Protein 8UPC (pdb70)

Sequence (331 aa):
SMMAVSPSPLRIFTAGGTIDKDYRLEENGLVVGDPFVAEEVLKTARLAGAVSSIVALSRKFTEADREAIGRAVGQQAVEDHILLTHGTDTMVETARYLGGLPELAGKTVVLSGAMVPGRVGGSDAAFNIGFACAAALMLAPGVYIAMHGKVFDPAKTRMNRGLGRFEPIDDQSPLRRIFTAGGTIDKDYRLEENGLVVGDPFVAEVLKTARLAGAVSIVALSRKDSLDFTEADREAIGRAVGQAVEDHILLTHGTDTMVETARYLGGLPELAGKTVVLSGAMVPGRVGGSDAAFNIGFACAAALMLAPGVYIAMHGKVFDPAKTRRMNRGLGRFEPI

Secondary structure (P-SEA, 3-state):
ccbbbbccbbbbbccccccbbbbcccccccccccaaaaaaaaccccbbbbbbbccccccaaaaaaaaaaaaaccccbbbbbbbccaaaaaaaaaaacccccccbbbbbbccccccccccaaaaaaaaaaaaaacccbbbbbbccccccccccccccccccbbbbbbcc/cbbbbbbccccccbbbbcccccccccccaaaaaaaaccccbbbbbbbccccccccccaaaaaaaaaaaaaccccbbbbbbbccaaaaaaaaaaacccccccbbbbbbccccccccccaaaaaaaaaaaaaacccbbbbbbccccccccccccccccccccccc

Solvent-accessible surface area: 15013 Å² total

Radius of gyration: 19.86 Å; Cα contacts (8 Å, |Δi|>4): 782; chains: 2; bounding box: 44×46×57 Å

InterPro domains:
  IPR006034 Asparaginase/glutaminase-like [PIRSF001220] (8-160)
  IPR006034 Asparaginase/glutaminase-like [PR00139] (8-19)
  IPR006034 Asparaginase/glutaminase-like [PR00139] (79-97)
  IPR006034 Asparaginase/glutaminase-like [PS51732] (5-172)
  IPR006034 Asparaginase/glutaminase-like [PTHR11707] (56-158)
  IPR027474 L-asparaginase, N-terminal [PF00710] (10-160)
  IPR036152 Asparaginase/glutaminase-like superfamily [SSF53774] (6-162)
  IPR037152 L-asparaginase, N-terminal domain superfamily [G3DSA:3.40.50.1170] (4-171)

B-factor: mean 20.84, std 11.57, range [8.04, 115.9]

Structure (mmCIF, N/CA/C/O backbone):
data_8UPC
#
_entry.id   8UPC
#
_cell.length_a   72.151
_cell.length_b   77.505
_cell.length_c   58.054
_cell.angle_alpha   90.00
_cell.angle_beta   90.00
_cell.angle_gamma   90.00
#
_symmetry.space_group_name_H-M   'P 21 21 2'
#
loop_
_entity.id
_entity.type
_entity.pdbx_description
1 polymer Asparaginase
2 non-polymer 'CHLORIDE ION'
3 non-polymer GLYCEROL
4 water water
#
loop_
_atom_site.group_PDB
_atom_site.id
_atom_site.type_symbol
_atom_site.label_atom_id
_atom_site.label_alt_id
_atom_site.label_comp_id
_atom_site.label_asym_id
_atom_site.label_entity_id
_atom_site.label_seq_id
_atom_site.pdbx_PDB_ins_code
_atom_site.Cartn_x
_atom_site.Cartn_y
_atom_site.Cartn_z
_atom_site.occupancy
_atom_site.B_iso_or_equiv
_atom_site.auth_seq_id
_atom_site.auth_comp_id
_atom_site.auth_asym_id
_atom_site.auth_atom_id
_atom_site.pdbx_PDB_model_num
ATOM 1 N N . SER A 1 13 ? -22.775 32.918 35.312 1.00 59.32 0 SER A N 1
ATOM 2 C CA . SER A 1 13 ? -21.325 33.254 35.102 1.00 43.39 0 SER A CA 1
ATOM 3 C C . SER A 1 13 ? -20.368 32.205 35.701 1.00 32.45 0 SER A C 1
ATOM 4 O O . SER A 1 13 ? -19.221 32.582 36.028 1.00 38.11 0 SER A O 1
ATOM 7 N N . MET A 1 14 ? -20.754 30.924 35.792 1.00 26.80 1 MET A N 1
ATOM 8 C CA A MET A 1 14 ? -19.809 29.788 36.024 0.50 24.20 1 MET A CA 1
ATOM 9 C CA B MET A 1 14 ? -19.766 29.841 36.056 0.50 28.37 1 MET A CA 1
ATOM 10 C C . MET A 1 14 ? -18.825 29.707 34.846 1.00 22.45 1 MET A C 1
ATOM 11 O O . MET A 1 14 ? -19.238 30.014 33.757 1.00 26.16 1 MET A O 1
ATOM 20 N N . ALA A 1 15 ? -17.564 29.277 35.039 1.00 24.77 2 ALA A N 1
ATOM 21 C CA . ALA A 1 15 ? -16.570 29.253 33.936 1.00 23.06 2 ALA A CA 1
ATOM 22 C C . ALA A 1 15 ? -17.052 28.386 32.766 1.00 19.18 2 ALA A C 1
ATOM 23 O O . ALA A 1 15 ? -17.623 27.278 32.990 1.00 21.06 2 ALA A O 1
ATOM 25 N N . VAL A 1 16 ? -16.926 28.918 31.559 1.00 18.20 3 VAL A N 1
ATOM 26 C CA . VAL A 1 16 ? -17.173 28.155 30.309 1.00 16.05 3 VAL A CA 1
ATOM 27 C C . VAL A 1 16 ? -15.848 28.024 29.557 1.00 16.18 3 VAL A C 1
ATOM 28 O O . VAL A 1 16 ? -15.238 29.069 29.202 1.00 19.21 3 VAL A O 1
ATOM 32 N N . SER A 1 17 ? -15.402 26.803 29.321 1.00 15.11 4 SER A N 1
ATOM 33 C CA . SER A 1 17 ? -14.173 26.535 28.527 1.00 16.15 4 SER A CA 1
ATOM 34 C C . SER A 1 17 ? -14.479 26.851 27.074 1.00 16.46 4 SER A C 1
ATOM 35 O O . SER A 1 17 ? -15.436 26.328 26.488 1.00 17.95 4 SER A O 1
ATOM 38 N N . PRO A 1 18 ? -13.696 27.753 26.453 1.00 18.67 5 PRO A N 1
ATOM 39 C CA . PRO A 1 18 ? -13.872 28.024 25.035 1.00 20.22 5 PRO A CA 1
ATOM 40 C C . PRO A 1 18 ? -13.299 26.866 24.210 1.00 18.68 5 PRO A C 1
ATOM 41 O O . PRO A 1 18 ? -12.557 26.015 24.724 1.00 20.57 5 PRO A O 1
ATOM 45 N N . SER A 1 19 ? -13.683 26.865 22.951 1.00 19.65 6 SER A N 1
ATOM 46 C CA . SER A 1 19 ? -13.185 25.905 21.942 1.00 19.37 6 SER A CA 1
ATOM 47 C C . SER A 1 19 ? -12.606 26.709 20.784 1.00 17.72 6 SER A C 1
ATOM 48 O O . SER A 1 19 ? -13.159 26.746 19.695 1.00 19.07 6 SER A O 1
ATOM 53 N N . PRO A 1 20 ? -11.457 27.408 20.979 1.00 18.82 7 PRO A N 1
ATOM 54 C CA . PRO A 1 20 ? -10.933 28.355 19.994 1.00 18.57 7 PRO A CA 1
ATOM 55 C C . PRO A 1 20 ? -10.318 27.697 18.752 1.00 17.19 7 PRO A C 1
ATOM 56 O O . PRO A 1 20 ? -10.061 28.436 17.810 1.00 18.44 7 PRO A O 1
ATOM 60 N N . LEU A 1 21 ? -10.056 26.401 18.795 1.00 16.60 8 LEU A N 1
ATOM 61 C CA . LEU A 1 21 ? -9.405 25.717 17.668 1.00 15.08 8 LEU A CA 1
ATOM 62 C C . LEU A 1 21 ? -10.424 24.897 16.903 1.00 14.51 8 LEU A C 1
ATOM 63 O O . LEU A 1 21 ? -11.141 24.060 17.528 1.00 16.12 8 LEU A O 1
ATOM 68 N N . ARG A 1 22 ? -10.474 25.020 15.577 1.00 12.93 9 ARG A N 1
ATOM 69 C CA . ARG A 1 22 ? -11.194 24.099 14.688 1.00 12.05 9 ARG A CA 1
ATOM 70 C C . ARG A 1 22 ? -10.170 23.362 13.825 1.00 11.72 9 ARG A C 1
ATOM 71 O O . ARG A 1 22 ? -9.192 23.957 13.363 1.00 12.86 9 ARG A O 1
ATOM 79 N N . ILE A 1 23 ? -10.447 22.074 13.644 1.00 11.52 10 ILE A N 1
ATOM 80 C CA . ILE A 1 23 ? -9.603 21.198 12.825 1.00 11.71 10 ILE A CA 1
ATOM 81 C C . ILE A 1 23 ? -10.392 20.766 11.613 1.00 12.00 10 ILE A C 1
ATOM 82 O O . ILE A 1 23 ? -11.554 20.359 11.745 1.00 14.48 10 ILE A O 1
ATOM 87 N N . PHE A 1 24 ? -9.752 20.847 10.468 1.00 11.34 11 PHE A N 1
ATOM 88 C CA . PHE A 1 24 ? -10.271 20.296 9.216 1.00 11.72 11 PHE A CA 1
ATOM 89 C C . PHE A 1 24 ? -9.366 19.153 8.793 1.00 11.35 11 PHE A C 1
ATOM 90 O O . PHE A 1 24 ? -8.132 19.257 8.965 1.00 12.87 11 PHE A O 1
ATOM 98 N N . THR A 1 25 ? -9.929 18.126 8.193 1.00 11.10 12 THR A N 1
ATOM 99 C CA . THR A 1 25 ? -9.136 16.953 7.771 1.00 11.40 12 THR A CA 1
ATOM 100 C C . THR A 1 25 ? -9.254 16.798 6.267 1.00 11.88 12 THR A C 1
ATOM 101 O O . THR A 1 25 ? -10.361 16.788 5.699 1.00 13.56 12 THR A O 1
ATOM 105 N N . ALA A 1 26 ? -8.119 16.643 5.619 1.00 12.29 13 ALA A N 1
ATOM 106 C CA . ALA A 1 26 ? -8.035 16.501 4.167 1.00 13.17 13 ALA A CA 1
ATOM 107 C C . ALA A 1 26 ? -7.353 15.187 3.781 1.00 15.05 13 ALA A C 1
ATOM 108 O O . ALA A 1 26 ? -6.979 15.038 2.600 1.00 18.59 13 ALA A O 1
ATOM 110 N N . GLY A 1 27 ? -7.206 14.245 4.691 1.00 13.04 14 GLY A N 1
ATOM 111 C CA . GLY A 1 27 ? -6.633 12.939 4.388 1.00 13.13 14 GLY A CA 1
ATOM 112 C C . GLY A 1 27 ? -5.134 12.918 4.548 1.00 13.23 14 GLY A C 1
ATOM 113 O O . GLY A 1 27 ? -4.546 13.567 5.432 1.00 14.18 14 GLY A O 1
ATOM 114 N N . GLY A 1 28 ? -4.466 12.152 3.699 1.00 13.20 15 GLY A N 1
ATOM 115 C CA . GLY A 1 28 ? -3.016 12.015 3.730 1.00 13.33 15 GLY A CA 1
ATOM 116 C C . GLY A 1 28 ? -2.573 10.773 4.468 1.00 11.22 15 GLY A C 1
ATOM 117 O O . GLY A 1 28 ? -3.360 10.043 5.113 1.00 11.39 15 GLY A O 1
ATOM 118 N N . THR A 1 29 ? -1.271 10.596 4.466 1.00 11.17 16 THR A N 1
ATOM 119 C CA . THR A 1 29 ? -0.610 9.438 5.116 1.00 11.10 16 THR A CA 1
ATOM 120 C C . THR A 1 29 ? -1.058 9.292 6.578 1.00 10.72 16 THR A C 1
ATOM 121 O O . THR A 1 29 ? -1.287 8.163 7.025 1.00 10.61 16 THR A O 1
ATOM 125 N N . ILE A 1 30 ? -1.204 10.408 7.280 1.00 10.04 17 ILE A N 1
ATOM 126 C CA . ILE A 1 30 ? -1.592 10.353 8.703 1.00 9.65 17 ILE A CA 1
ATOM 127 C C . ILE A 1 30 ? -2.795 9.455 8.897 1.00 9.59 17 ILE A C 1
ATOM 128 O O . ILE A 1 30 ? -2.869 8.768 9.942 1.00 10.17 17 ILE A O 1
ATOM 133 N N . ASP A 1 31 ? -3.766 9.505 7.993 1.00 10.12 18 ASP A N 1
ATOM 134 C CA . ASP A 1 31 ? -5.059 8.823 8.135 1.00 10.93 18 ASP A CA 1
ATOM 135 C C . ASP A 1 31 ? -5.096 7.447 7.478 1.00 11.24 18 ASP A C 1
ATOM 136 O O . ASP A 1 31 ? -6.161 6.814 7.478 1.00 11.78 18 ASP A O 1
ATOM 141 N N . LYS A 1 32 ? -3.999 6.963 6.936 1.00 10.55 19 LYS A N 1
ATOM 142 C CA . LYS A 1 32 ? -4.071 5.683 6.190 1.00 11.36 19 LYS A CA 1
ATOM 143 C C . LYS A 1 32 ? -4.316 4.503 7.118 1.00 11.25 19 LYS A C 1
ATOM 144 O O . LYS A 1 32 ? -3.825 4.466 8.274 1.00 12.24 19 LYS A O 1
ATOM 150 N N . ASP A 1 33 ? -5.017 3.516 6.606 1.00 11.45 20 ASP A N 1
ATOM 151 C CA . ASP A 1 33 ? -5.391 2.332 7.378 1.00 12.30 20 ASP A CA 1
ATOM 152 C C . ASP A 1 33 ? -5.496 1.156 6.439 1.00 12.04 20 ASP A C 1
ATOM 153 O O . ASP A 1 33 ? -5.698 1.327 5.232 1.00 12.18 20 ASP A O 1
ATOM 158 N N . TYR A 1 34 ? -5.317 -0.046 6.964 1.00 11.63 21 TYR A N 1
ATOM 159 C CA . TYR A 1 34 ? -5.308 -1.252 6.127 1.00 11.34 21 TYR A CA 1
ATOM 160 C C . TYR A 1 34 ? -6.738 -1.681 5.832 1.00 12.69 21 TYR A C 1
ATOM 161 O O . TYR A 1 34 ? -7.605 -1.629 6.673 1.00 14.34 21 TYR A O 1
ATOM 170 N N . ARG A 1 35 ? -6.941 -2.137 4.603 1.00 13.55 22 ARG A N 1
ATOM 171 C CA . ARG A 1 35 ? -8.215 -2.766 4.209 1.00 15.24 22 ARG A CA 1
ATOM 172 C C . ARG A 1 35 ? -7.934 -4.112 3.529 1.00 14.54 22 ARG A C 1
ATOM 173 O O . ARG A 1 35 ? -7.133 -4.172 2.591 1.00 16.28 22 ARG A O 1
ATOM 181 N N . LEU A 1 36 ? -8.626 -5.154 3.958 1.00 16.40 23 LEU A N 1
ATOM 182 C CA . LEU A 1 36 ? -8.507 -6.516 3.348 1.00 18.40 23 LEU A CA 1
ATOM 183 C C . LEU A 1 36 ? -8.790 -6.448 1.836 1.00 19.88 23 LEU A C 1
ATOM 184 O O . LEU A 1 36 ? -8.002 -7.016 1.022 1.00 22.26 23 LEU A O 1
ATOM 189 N N . GLU A 1 37 ? -9.822 -5.694 1.450 1.00 20.50 24 GLU A N 1
ATOM 190 C CA . GLU A 1 37 ? -10.305 -5.660 0.048 1.00 22.97 24 GLU A CA 1
ATOM 191 C C . GLU A 1 37 ? -9.194 -5.114 -0.866 1.00 22.92 24 GLU A C 1
ATOM 192 O O . GLU A 1 37 ? -9.061 -5.546 -2.003 1.00 27.84 24 GLU A O 1
ATOM 198 N N . GLU A 1 38 ? -8.457 -4.126 -0.371 1.00 22.56 25 GLU A N 1
ATOM 199 C CA . GLU A 1 38 ? -7.372 -3.474 -1.134 1.00 25.14 25 GLU A CA 1
ATOM 200 C C . GLU A 1 38 ? -6.053 -4.221 -1.013 1.00 22.21 25 GLU A C 1
ATOM 201 O O . GLU A 1 38 ? -5.137 -3.876 -1.757 1.00 22.74 25 GLU A O 1
ATOM 207 N N . ASN A 1 39 ? -5.909 -5.124 -0.037 1.00 21.52 26 ASN A N 1
ATOM 208 C CA . ASN A 1 39 ? -4.593 -5.739 0.254 1.00 21.38 26 ASN A CA 1
ATOM 209 C C . ASN A 1 39 ? -3.568 -4.630 0.468 1.00 18.85 26 ASN A C 1
ATOM 210 O O . ASN A 1 39 ? -2.417 -4.765 0.091 1.00 21.17 26 ASN A O 1
ATOM 215 N N . GLY A 1 40 ? -3.967 -3.562 1.168 1.00 16.58 27 GLY A N 1
ATOM 216 C CA . GLY A 1 40 ? -3.041 -2.467 1.420 1.00 16.43 27 GLY A CA 1
ATOM 217 C C . GLY A 1 40 ? -3.759 -1.316 2.073 1.00 13.75 27 GLY A C 1
ATOM 218 O O . GLY A 1 40 ? -4.892 -1.454 2.539 1.00 14.04 27 GLY A O 1
ATOM 219 N N . LEU A 1 41 ? -3.064 -0.194 2.108 1.00 14.18 28 LEU A N 1
ATOM 220 C CA . LEU A 1 41 ? -3.593 0.999 2.801 1.00 13.31 28 LEU A CA 1
ATOM 221 C C . LEU A 1 41 ? -4.543 1.788 1.909 1.00 14.93 28 LEU A C 1
ATOM 222 O O . LEU A 1 41 ? -4.333 1.907 0.694 1.00 17.22 28 LEU A O 1
ATOM 227 N N . VAL A 1 42 ? -5.527 2.382 2.557 1.00 13.63 29 VAL A N 1
ATOM 228 C CA . VAL A 1 42 ? -6.415 3.416 1.993 1.00 14.41 29 VAL A CA 1
ATOM 229 C C . VAL A 1 42 ? -6.370 4.597 2.937 1.00 13.12 29 VAL A C 1
ATOM 230 O O . VAL A 1 42 ? -6.003 4.452 4.096 1.00 13.76 29 VAL A O 1
ATOM 234 N N . VAL A 1 43 ? -6.845 5.747 2.511 1.00 14.34 30 VAL A N 1
ATOM 235 C CA . VAL A 1 43 ? -7.098 6.873 3.424 1.00 14.38 30 VAL A CA 1
ATOM 236 C C . VAL A 1 43 ? -8.338 6.563 4.215 1.00 14.76 30 VAL A C 1
ATOM 237 O O . VAL A 1 43 ? -9.399 6.440 3.623 1.00 17.29 30 VAL A O 1
ATOM 241 N N . GLY A 1 44 ? -8.191 6.391 5.521 1.00 14.49 31 GLY A N 1
ATOM 242 C CA . GLY A 1 44 ? -9.269 6.014 6.426 1.00 14.96 31 GLY A CA 1
ATOM 243 C C . GLY A 1 44 ? -9.851 7.177 7.182 1.00 13.23 31 GLY A C 1
ATOM 244 O O . GLY A 1 44 ? -9.778 8.340 6.736 1.00 14.14 31 GLY A O 1
ATOM 245 N N . ASP A 1 45 ? -10.415 6.868 8.323 1.00 13.96 32 ASP A N 1
ATOM 246 C CA . ASP A 1 45 ? -11.012 7.884 9.196 1.00 14.72 32 ASP A CA 1
ATOM 247 C C . ASP A 1 45 ? -9.913 8.797 9.741 1.00 13.60 32 ASP A C 1
ATOM 248 O O . ASP A 1 45 ? -8.741 8.410 9.858 1.00 13.85 32 ASP A O 1
ATOM 253 N N . PRO A 1 46 ? -10.271 10.034 10.137 1.00 13.80 33 PRO A N 1
ATOM 254 C CA . PRO A 1 46 ? -9.263 11.003 10.583 1.00 13.88 33 PRO A CA 1
ATOM 255 C C . PRO A 1 46 ? -8.556 10.615 11.885 1.00 12.55 33 PRO A C 1
ATOM 256 O O . PRO A 1 46 ? -9.183 10.502 12.955 1.00 14.59 33 PRO A O 1
ATOM 260 N N . PHE A 1 47 ? -7.256 10.431 11.827 1.00 11.62 34 PHE A N 1
ATOM 261 C CA . PHE A 1 47 ? -6.501 9.968 12.997 1.00 11.08 34 PHE A CA 1
ATOM 262 C C . PHE A 1 47 ? -6.451 11.053 14.061 1.00 10.17 34 PHE A C 1
ATOM 263 O O . PHE A 1 47 ? -6.415 10.724 15.266 1.00 10.81 34 PHE A O 1
ATOM 271 N N . VAL A 1 48 ? -6.523 12.316 13.667 1.00 10.65 35 VAL A N 1
ATOM 272 C CA . VAL A 1 48 ? -6.521 13.399 14.681 1.00 10.58 35 VAL A CA 1
ATOM 273 C C . VAL A 1 48 ? -7.673 13.223 15.666 1.00 9.68 35 VAL A C 1
ATOM 274 O O . VAL A 1 48 ? -7.515 13.556 16.846 1.00 10.84 35 VAL A O 1
ATOM 278 N N . ALA A 1 49 ? -8.824 12.697 15.228 1.00 10.34 36 ALA A N 1
ATOM 279 C CA . ALA A 1 49 ? -9.919 12.480 16.180 1.00 11.18 36 ALA A CA 1
ATOM 280 C C . ALA A 1 49 ? -9.539 11.461 17.248 1.00 10.60 36 ALA A C 1
ATOM 281 O O . ALA A 1 49 ? -9.910 11.605 18.425 1.00 11.43 36 ALA A O 1
ATOM 283 N N . GLU A 1 50 ? -8.795 10.416 16.871 1.00 11.19 37 GLU A N 1
ATOM 284 C CA A GLU A 1 50 ? -8.343 9.376 17.814 0.50 11.21 37 GLU A CA 1
ATOM 285 C CA B GLU A 1 50 ? -8.378 9.388 17.839 0.50 11.56 37 GLU A CA 1
ATOM 286 C C . GLU A 1 50 ? -7.397 9.980 18.851 1.00 10.93 37 GLU A C 1
ATOM 287 O O . GLU A 1 50 ? -7.488 9.665 20.034 1.00 13.14 37 GLU A O 1
ATOM 298 N N . VAL A 1 51 ? -6.498 10.843 18.426 1.00 10.14 38 VAL A N 1
ATOM 299 C CA . VAL A 1 51 ? -5.538 11.470 19.351 1.00 10.19 38 VAL A CA 1
ATOM 300 C C . VAL A 1 51 ? -6.271 12.389 20.304 1.00 9.53 38 VAL A C 1
ATOM 301 O O . VAL A 1 51 ? -5.992 12.400 21.500 1.00 11.24 38 VAL A O 1
ATOM 305 N N . LEU A 1 52 ? -7.200 13.189 19.816 1.00 10.15 39 LEU A N 1
ATOM 306 C CA . LEU A 1 52 ? -7.871 14.162 20.696 1.00 10.53 39 LEU A CA 1
ATOM 307 C C . LEU A 1 52 ? -8.815 13.458 21.661 1.00 10.87 39 LEU A C 1
ATOM 308 O O . LEU A 1 52 ? -9.062 13.988 22.755 1.00 12.19 39 LEU A O 1
ATOM 313 N N . LYS A 1 53 ? -9.351 12.312 21.313 1.00 10.70 40 LYS A N 1
ATOM 314 C CA . LYS A 1 53 ? -10.253 11.552 22.177 1.00 12.28 40 LYS A CA 1
ATOM 315 C C . LYS A 1 53 ? -9.625 11.263 23.518 1.00 12.48 40 LYS A C 1
ATOM 316 O O . LYS A 1 53 ? -10.360 11.304 24.507 1.00 14.33 40 LYS A O 1
ATOM 322 N N . THR A 1 54 ? -8.326 10.945 23.537 1.00 10.57 41 THR A N 1
ATOM 323 C CA . THR A 1 54 ? -7.636 10.546 24.784 1.00 11.17 41 THR A CA 1
ATOM 324 C C . THR A 1 54 ? -6.775 11.691 25.326 1.00 10.51 41 THR A C 1
ATOM 325 O O . THR A 1 54 ? -6.038 11.474 26.308 1.00 11.65 41 THR A O 1
ATOM 329 N N . ALA A 1 55 ? -6.898 12.894 24.794 1.00 10.52 42 ALA A N 1
ATOM 330 C CA . ALA A 1 55 ? -6.046 14.016 25.194 1.00 10.48 42 ALA A CA 1
ATOM 331 C C . ALA A 1 55 ? -6.533 14.662 26.493 1.00 11.03 42 ALA A C 1
ATOM 332 O O . ALA A 1 55 ? -5.837 15.565 26.986 1.00 12.89 42 ALA A O 1
ATOM 334 N N . ARG A 1 56 ? -7.682 14.277 27.017 1.00 10.96 43 ARG A N 1
ATOM 335 C CA . ARG A 1 56 ? -8.202 14.870 28.291 1.00 12.51 43 ARG A CA 1
ATOM 336 C C . ARG A 1 56 ? -8.266 16.388 28.201 1.00 11.59 43 ARG A C 1
ATOM 337 O O . ARG A 1 56 ? -7.781 17.138 29.072 1.00 13.22 43 ARG A O 1
ATOM 345 N N . LEU A 1 57 ? -8.884 16.828 27.116 1.00 10.77 44 LEU A N 1
ATOM 346 C CA . LEU A 1 57 ? -8.908 18.262 26.841 1.00 10.81 44 LEU A CA 1
ATOM 347 C C . LEU A 1 57 ? -9.730 19.010 27.886 1.00 11.43 44 LEU A C 1
ATOM 348 O O . LEU A 1 57 ? -10.800 18.546 28.327 1.00 11.80 44 LEU A O 1
ATOM 353 N N . ALA A 1 58 ? -9.301 20.218 28.196 1.00 12.58 45 ALA A N 1
ATOM 354 C CA . ALA A 1 58 ? -10.054 21.116 29.097 1.00 13.78 45 ALA A CA 1
ATOM 355 C C . ALA A 1 58 ? -11.302 21.619 28.398 1.00 13.85 45 ALA A C 1
ATOM 356 O O . ALA A 1 58 ? -12.340 21.778 29.064 1.00 15.77 45 ALA A O 1
ATOM 358 N N . GLY A 1 59 ? -11.196 21.940 27.117 1.00 14.23 46 GLY A N 1
ATOM 359 C CA . GLY A 1 59 ? -12.332 22.338 26.307 1.00 14.79 46 GLY A CA 1
ATOM 360 C C . GLY A 1 59 ? -12.630 21.245 25.352 1.00 14.24 46 GLY A C 1
ATOM 361 O O . GLY A 1 59 ? -12.707 20.061 25.745 1.00 16.34 46 GLY A O 1
ATOM 362 N N . ALA A 1 60 ? -12.888 21.588 24.128 1.00 14.76 47 ALA A N 1
ATOM 363 C CA . ALA A 1 60 ? -13.121 20.609 23.056 1.00 14.14 47 ALA A CA 1
ATOM 364 C C . ALA A 1 60 ? -12.546 21.175 21.779 1.00 14.75 47 ALA A C 1
ATOM 365 O O . ALA A 1 60 ? -12.205 22.373 21.723 1.00 16.85 47 ALA A O 1
ATOM 367 N N . VAL A 1 61 ? -12.469 20.350 20.771 1.00 14.25 48 VAL A N 1
ATOM 368 C CA . VAL A 1 61 ? -12.040 20.773 19.434 1.00 14.50 48 VAL A CA 1
ATOM 369 C C . VAL A 1 61 ? -13.070 20.256 18.460 1.00 14.12 48 VAL A C 1
ATOM 370 O O . VAL A 1 61 ? -13.353 19.058 18.423 1.00 13.75 48 VAL A O 1
ATOM 374 N N A SER A 1 62 ? -13.474 21.163 17.591 0.50 15.06 49 SER A N 1
ATOM 375 N N B SER A 1 62 ? -13.748 21.129 17.693 0.50 14.54 49 SER A N 1
ATOM 376 C CA A SER A 1 62 ? -14.397 20.889 16.482 0.50 13.66 49 SER A CA 1
ATOM 377 C CA B SER A 1 62 ? -14.570 20.658 16.550 0.50 13.32 49 SER A CA 1
ATOM 378 C C A SER A 1 62 ? -13.633 20.292 15.306 0.50 11.98 49 SER A C 1
ATOM 379 C C B SER A 1 62 ? -13.609 20.212 15.450 0.50 11.77 49 SER A C 1
ATOM 380 O O A SER A 1 62 ? -12.853 21.045 14.739 0.50 12.14 49 SER A O 1
ATOM 381 O 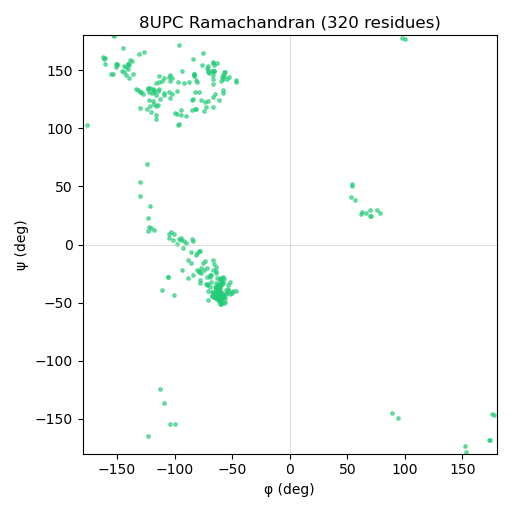O B SER A 1 62 ? -12.617 20.920 15.152 0.50 12.69 49 SER A O 1
ATOM 386 N N . ILE A 1 63 ? -13.932 19.056 14.908 1.00 12.52 50 ILE A N 1
ATOM 387 C CA . ILE A 1 63 ? -13.174 18.369 13.849 1.00 12.00 50 ILE A CA 1
ATOM 388 C C . ILE A 1 63 ? -14.145 18.126 12.717 1.00 12.81 50 ILE A C 1
ATOM 389 O O . ILE A 1 63 ? -15.140 17.388 12.930 1.00 15.24 50 ILE A O 1
ATOM 394 N N . VAL A 1 64 ? -13.846 18.661 11.546 1.00 13.03 51 VAL A N 1
ATOM 395 C CA . VAL A 1 64 ? -14.689 18.585 10.340 1.00 14.65 51 VAL A CA 1
ATOM 396 C C . VAL A 1 64 ? -13.899 17.940 9.218 1.00 14.63 51 VAL A C 1
ATOM 397 O O . VAL A 1 64 ? -12.819 18.430 8.865 1.00 14.39 51 VAL A O 1
ATOM 401 N N . ALA A 1 65 ? -14.446 16.881 8.662 1.00 18.06 52 ALA A N 1
ATOM 402 C CA . ALA A 1 65 ? -13.793 16.156 7.573 1.00 20.11 52 ALA A CA 1
ATOM 403 C C . ALA A 1 65 ? -14.139 16.875 6.280 1.00 19.56 52 ALA A C 1
ATOM 404 O O . ALA A 1 65 ? -15.345 17.026 5.991 1.00 27.22 52 ALA A O 1
ATOM 406 N N . LEU A 1 66 ? -13.132 17.261 5.508 1.00 18.50 53 LEU A N 1
ATOM 407 C CA . LEU A 1 66 ? -13.305 17.908 4.205 1.00 20.41 53 LEU A CA 1
ATOM 408 C C . LEU A 1 66 ? -13.115 16.932 3.049 1.00 21.44 53 LEU A C 1
ATOM 409 O O . LEU A 1 66 ? -13.871 17.052 2.088 1.00 27.86 53 LEU A O 1
ATOM 414 N N . SER A 1 67 ? -12.105 16.061 3.086 1.00 18.41 54 SER A N 1
ATOM 415 C CA . SER A 1 67 ? -11.783 15.148 1.969 1.00 20.02 54 SER A CA 1
ATOM 416 C C . SER A 1 67 ? -10.897 14.004 2.439 1.00 17.89 54 SER A C 1
ATOM 417 O O . SER A 1 67 ? -10.228 14.105 3.476 1.00 18.62 54 SER A O 1
ATOM 422 N N . ARG A 1 68 ? -10.872 12.945 1.627 1.00 18.77 55 ARG A N 1
ATOM 423 C CA . ARG A 1 68 ? -10.029 11.748 1.873 1.00 22.02 55 ARG A CA 1
ATOM 424 C C . ARG A 1 68 ? -9.201 11.332 0.673 1.00 27.30 55 ARG A C 1
ATOM 425 O O . ARG A 1 68 ? -9.157 10.148 0.424 1.00 29.05 55 ARG A O 1
ATOM 433 N N . LYS A 1 69 ? -8.406 12.212 0.093 1.00 40.68 56 LYS A N 1
ATOM 434 C CA . LYS A 1 69 ? -7.378 11.810 -0.904 1.00 43.90 56 LYS A CA 1
ATOM 435 C C . LYS A 1 69 ? -5.968 12.046 -0.325 1.00 45.16 56 LYS A C 1
ATOM 436 O O . LYS A 1 69 ? -5.802 12.076 0.976 1.00 31.09 56 LYS A O 1
ATOM 442 N N . PHE A 1 74 ? -5.328 15.964 -6.370 1.00 52.65 61 PHE A N 1
ATOM 443 C CA . PHE A 1 74 ? -5.758 17.201 -5.667 1.00 53.35 61 PHE A CA 1
ATOM 444 C C . PHE A 1 74 ? -5.866 18.346 -6.677 1.00 61.37 61 PHE A C 1
ATOM 445 O O . PHE A 1 74 ? -4.829 18.921 -7.094 1.00 48.06 61 PHE A O 1
ATOM 453 N N . THR A 1 75 ? -7.105 18.665 -7.051 1.00 64.63 62 THR A N 1
ATOM 454 C CA . THR A 1 75 ? -7.446 19.704 -8.053 1.00 65.03 62 THR A CA 1
ATOM 455 C C . THR A 1 75 ? -7.463 21.061 -7.351 1.00 63.39 62 THR A C 1
ATOM 456 O O . THR A 1 75 ? -7.598 21.088 -6.095 1.00 64.71 62 THR A O 1
ATOM 460 N N . GLU A 1 76 ? -7.333 22.142 -8.128 1.00 80.47 63 GLU A N 1
ATOM 461 C CA . GLU A 1 76 ? -7.529 23.523 -7.620 1.00 81.48 63 GLU A CA 1
ATOM 462 C C . GLU A 1 76 ? -8.888 23.606 -6.944 1.00 79.03 63 GLU A C 1
ATOM 463 O O . GLU A 1 76 ? -9.000 24.432 -6.073 1.00 72.34 63 GLU A O 1
ATOM 469 N N . ALA A 1 77 ? -9.896 22.873 -7.454 1.00 115.90 64 ALA A N 1
ATOM 470 C CA . ALA A 1 77 ? -11.252 22.761 -6.856 1.00 62.97 64 ALA A CA 1
ATOM 471 C C . ALA A 1 77 ? -11.145 22.294 -5.399 1.00 46.92 64 ALA A C 1
ATOM 472 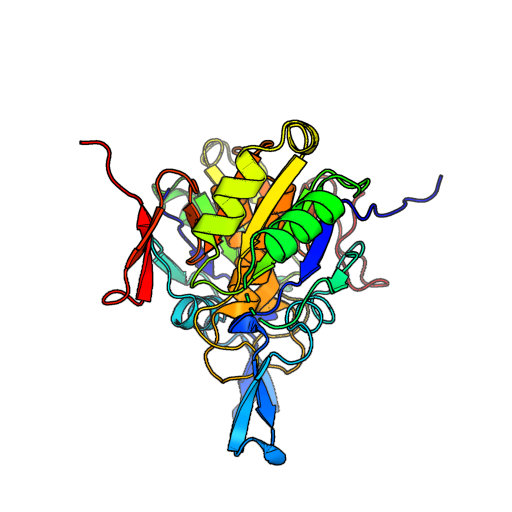O O . ALA A 1 77 ? -11.893 22.820 -4.566 1.00 38.06 64 ALA A O 1
ATOM 474 N N . ASP A 1 78 ? -10.270 21.329 -5.114 1.00 41.84 65 ASP A N 1
ATOM 475 C CA . ASP A 1 78 ? -10.111 20.722 -3.764 1.00 39.86 65 ASP A CA 1
ATOM 476 C C . ASP A 1 78 ? -9.460 21.749 -2.833 1.00 36.90 65 ASP A C 1
ATOM 477 O O . ASP A 1 78 ? -10.001 21.977 -1.730 1.00 32.82 65 ASP A O 1
ATOM 482 N N . ARG A 1 79 ? -8.385 22.398 -3.280 1.00 33.37 66 ARG A N 1
ATOM 483 C CA . ARG A 1 79 ? -7.765 23.525 -2.531 1.00 31.90 66 ARG A CA 1
ATOM 484 C C . ARG A 1 79 ? -8.790 24.647 -2.338 1.00 29.81 66 ARG A C 1
ATOM 485 O O . ARG A 1 79 ? -8.829 25.214 -1.222 1.00 26.66 66 ARG A O 1
ATOM 493 N N . GLU A 1 80 ? -9.583 24.977 -3.363 1.00 30.59 67 GLU A N 1
ATOM 494 C CA . GLU A 1 80 ? -10.605 26.046 -3.236 1.00 30.66 67 GLU A CA 1
ATOM 495 C C . GLU A 1 80 ? -11.641 25.695 -2.159 1.00 26.17 67 GLU A C 1
ATOM 496 O O . GLU A 1 80 ? -12.004 26.605 -1.404 1.00 25.54 67 GLU A O 1
ATOM 502 N N . ALA A 1 81 ? -12.128 24.456 -2.088 1.00 25.40 68 ALA A N 1
ATOM 503 C CA . ALA A 1 81 ? -13.100 24.039 -1.052 1.00 25.15 68 ALA A CA 1
ATOM 504 C C . ALA A 1 81 ? -12.438 24.208 0.304 1.00 22.89 68 ALA A C 1
ATOM 505 O O . ALA A 1 81 ? -13.115 24.606 1.263 1.00 21.49 68 ALA A O 1
ATOM 507 N N . ILE A 1 82 ? -11.158 23.847 0.417 1.00 21.94 69 ILE A N 1
ATOM 508 C CA . ILE A 1 82 ? -10.445 23.995 1.714 1.00 20.82 69 ILE A CA 1
ATOM 509 C C . ILE A 1 82 ? -10.412 25.475 2.106 1.00 17.75 69 ILE A C 1
ATOM 510 O O . ILE A 1 82 ? -10.758 25.812 3.240 1.00 19.40 69 ILE A O 1
ATOM 515 N N . GLY A 1 83 ? -10.053 26.357 1.179 1.00 18.49 70 GLY A N 1
ATOM 516 C CA . GLY A 1 83 ? -10.012 27.805 1.471 1.00 20.06 70 GLY A CA 1
ATOM 517 C C . GLY A 1 83 ? -11.373 28.336 1.908 1.00 19.02 70 GLY A C 1
ATOM 518 O O . GLY A 1 83 ? -11.411 29.159 2.782 1.00 20.25 70 GLY A O 1
ATOM 519 N N . ARG A 1 84 ? -12.453 27.893 1.261 1.00 20.07 71 ARG A N 1
ATOM 520 C CA . ARG A 1 84 ? -13.842 28.281 1.621 1.00 20.89 71 ARG A CA 1
ATOM 521 C C . ARG A 1 84 ? -14.127 27.825 3.055 1.00 19.36 71 ARG A C 1
ATOM 522 O O . ARG A 1 84 ? -14.613 28.612 3.859 1.00 21.93 71 ARG A O 1
ATOM 530 N N . ALA A 1 85 ? -13.813 26.572 3.373 1.00 18.78 72 ALA A N 1
ATOM 531 C CA . ALA A 1 85 ? -14.113 26.037 4.716 1.00 19.68 72 ALA A CA 1
ATOM 532 C C . ALA A 1 85 ? -13.333 26.823 5.776 1.00 17.86 72 ALA A C 1
ATOM 533 O O . ALA A 1 85 ? -13.880 27.175 6.858 1.00 19.93 72 ALA A O 1
ATOM 535 N N . VAL A 1 86 ? -12.050 27.048 5.529 1.00 17.61 73 VAL A N 1
ATOM 536 C CA . VAL A 1 86 ? -11.197 27.761 6.502 1.00 18.24 73 VAL A CA 1
ATOM 537 C C . VAL A 1 86 ? -11.684 29.204 6.654 1.00 19.91 73 VAL A C 1
ATOM 538 O O . VAL A 1 86 ? -11.766 29.710 7.785 1.00 22.53 73 VAL A O 1
ATOM 542 N N . GLY A 1 87 ? -12.010 29.862 5.552 1.00 21.35 74 GLY A N 1
ATOM 543 C CA . GLY A 1 87 ? -12.401 31.282 5.605 1.00 25.14 74 GLY A CA 1
ATOM 544 C C . GLY A 1 87 ? -13.735 31.460 6.308 1.00 25.25 74 GLY A C 1
ATOM 545 O O . GLY A 1 87 ? -13.942 32.534 6.934 1.00 31.58 74 GLY A O 1
ATOM 546 N N . GLN A 1 88 ? -14.638 30.481 6.189 1.00 25.08 75 GLN A N 1
ATOM 547 C CA A GLN A 1 88 ? -16.012 30.581 6.755 0.50 27.62 75 GLN A CA 1
ATOM 548 C CA B GLN A 1 88 ? -16.014 30.558 6.747 0.50 26.72 75 GLN A CA 1
ATOM 549 C C . GLN A 1 88 ? -16.038 30.179 8.234 1.00 26.32 75 GLN A C 1
ATOM 550 O O . GLN A 1 88 ? -17.032 30.513 8.907 1.00 26.02 75 GLN A O 1
ATOM 561 N N . ALA A 1 89 ? -14.993 29.542 8.755 1.00 21.09 76 ALA A N 1
ATOM 562 C CA . ALA A 1 89 ? -14.948 29.191 10.188 1.00 20.05 76 ALA A CA 1
ATOM 563 C C . ALA A 1 89 ? -15.043 30.447 11.049 1.00 18.74 76 ALA A C 1
ATOM 564 O O . ALA A 1 89 ? -14.374 31.435 10.760 1.00 18.97 76 ALA A O 1
ATOM 566 N N . VAL A 1 90 ? -15.771 30.374 12.145 1.00 18.43 77 VAL A N 1
ATOM 567 C CA . VAL A 1 90 ? -15.792 31.467 13.153 1.00 19.57 77 VAL A CA 1
ATOM 568 C C . VAL A 1 90 ? -14.465 31.538 13.902 1.00 17.60 77 VAL A C 1
ATOM 569 O O . VAL A 1 90 ? -13.994 32.611 14.241 1.00 20.19 77 VAL A O 1
ATOM 573 N N . GLU A 1 91 ? -13.847 30.392 14.121 1.00 17.45 78 GLU A N 1
ATOM 574 C CA . GLU A 1 91 ? -12.585 30.345 14.868 1.00 16.19 78 GLU A CA 1
ATOM 575 C C . GLU A 1 91 ? -11.435 31.055 14.122 1.00 15.91 78 GLU A C 1
ATOM 576 O O . GLU A 1 91 ? -11.373 30.974 12.894 1.00 18.00 78 GLU A O 1
ATOM 582 N N . ASP A 1 92 ? -10.503 31.617 14.889 1.00 16.58 79 ASP A N 1
ATOM 583 C CA . ASP A 1 92 ? -9.300 32.271 14.331 1.00 16.18 79 ASP A CA 1
ATOM 584 C C . ASP A 1 92 ? -8.045 31.417 14.508 1.00 15.45 79 ASP A C 1
ATOM 585 O O . ASP A 1 92 ? -6.953 31.893 14.220 1.00 16.78 79 ASP A O 1
ATOM 590 N N . HIS A 1 93 ? -8.195 30.179 14.948 1.00 13.67 80 HIS A N 1
ATOM 591 C CA . HIS A 1 93 ? -7.101 29.210 15.137 1.00 12.93 80 HIS A CA 1
ATOM 592 C C . HIS A 1 93 ? -7.551 27.945 14.431 1.00 12.29 80 HIS A C 1
ATOM 593 O O . HIS A 1 93 ? -8.582 27.371 14.821 1.00 13.62 80 HIS A O 1
ATOM 600 N N . ILE A 1 94 ? -6.810 27.537 13.410 1.00 11.51 81 ILE A N 1
ATOM 601 C CA . ILE A 1 94 ? -7.231 26.445 12.507 1.00 11.68 81 ILE A CA 1
ATOM 602 C C . ILE A 1 94 ? -6.051 25.486 12.297 1.00 11.20 81 ILE A C 1
ATOM 603 O O . ILE A 1 94 ? -4.933 25.953 11.993 1.00 11.83 81 ILE A O 1
ATOM 608 N N . LEU A 1 95 ? -6.320 24.206 12.407 1.00 11.22 82 LEU A N 1
ATOM 609 C CA . LEU A 1 95 ? -5.365 23.157 12.036 1.00 10.62 82 LEU A CA 1
ATOM 610 C C . LEU A 1 95 ? -5.981 22.347 10.910 1.00 10.56 82 LEU A C 1
ATOM 611 O O . LEU A 1 95 ? -7.128 21.887 11.026 1.00 12.44 82 LEU A O 1
ATOM 616 N N . LEU A 1 96 ? -5.221 22.124 9.860 1.00 10.61 83 LEU A N 1
ATOM 617 C CA . LEU A 1 96 ? -5.614 21.286 8.717 1.00 11.07 83 LEU A CA 1
ATOM 618 C C . LEU A 1 96 ? -4.657 20.105 8.676 1.00 10.35 83 LEU A C 1
ATOM 619 O O . LEU A 1 96 ? -3.459 20.308 8.470 1.00 12.04 83 LEU A O 1
ATOM 624 N N . THR A 1 97 ? -5.195 18.899 8.801 1.00 10.49 84 THR A N 1
ATOM 625 C CA . THR A 1 97 ? -4.377 17.684 8.641 1.00 10.96 84 THR A CA 1
ATOM 626 C C . THR A 1 97 ? -4.469 17.280 7.185 1.00 11.08 84 THR A C 1
ATOM 627 O O . THR A 1 97 ? -5.508 17.406 6.542 1.00 12.74 84 THR A O 1
ATOM 631 N N . HIS A 1 98 ? -3.334 16.864 6.628 1.00 11.62 85 HIS A N 1
ATOM 632 C CA . HIS A 1 98 ? -3.158 16.822 5.168 1.00 12.17 85 HIS A CA 1
ATOM 633 C C . HIS A 1 98 ? -2.004 15.879 4.820 1.00 11.98 85 HIS A C 1
ATOM 634 O O . HIS A 1 98 ? -1.127 15.637 5.638 1.00 13.08 85 HIS A O 1
ATOM 641 N N . GLY A 1 99 ? -1.986 15.424 3.575 1.00 13.62 86 GLY A N 1
ATOM 642 C CA . GLY A 1 99 ? -0.822 14.689 3.054 1.00 14.16 86 GLY A CA 1
ATOM 643 C C . GLY A 1 99 ? 0.389 15.593 2.927 1.00 13.51 86 GLY A C 1
ATOM 644 O O . GLY A 1 99 ? 0.253 16.792 2.687 1.00 14.95 86 GLY A O 1
ATOM 645 N N . THR A 1 100 ? 1.592 15.069 3.076 1.00 15.35 87 THR A N 1
ATOM 646 C CA . THR A 1 100 ? 2.814 15.897 2.991 1.00 15.88 87 THR A CA 1
ATOM 647 C C . THR A 1 100 ? 3.198 16.196 1.529 1.00 15.92 87 THR A C 1
ATOM 648 O O . THR A 1 100 ? 3.829 17.253 1.281 1.00 17.55 87 THR A O 1
ATOM 652 N N . ASP A 1 101 ? 2.759 15.386 0.578 1.00 17.61 88 ASP A N 1
ATOM 653 C CA . ASP A 1 101 ? 3.216 15.548 -0.829 1.00 20.25 88 ASP A CA 1
ATOM 654 C C . ASP A 1 101 ? 2.773 16.886 -1.439 1.00 20.43 88 ASP A C 1
ATOM 655 O O . ASP A 1 101 ? 3.578 17.486 -2.187 1.00 22.42 88 ASP A O 1
ATOM 660 N N . THR A 1 102 ? 1.574 17.390 -1.137 1.00 18.39 89 THR A N 1
ATOM 661 C CA . THR A 1 102 ? 1.180 18.715 -1.694 1.00 20.89 89 THR A CA 1
ATOM 662 C C . THR A 1 102 ? 0.849 19.777 -0.588 1.00 18.10 89 THR A C 1
ATOM 663 O O . THR A 1 102 ? 0.088 20.703 -0.849 1.00 18.62 89 THR A O 1
ATOM 667 N N . MET A 1 103 ? 1.258 19.480 0.734 1.00 15.94 90 MET A N 1
ATOM 668 C CA . MET A 1 103 ? 1.041 20.393 1.822 1.00 13.81 90 MET A CA 1
ATOM 669 C C . MET A 1 103 ? 1.572 21.781 1.467 1.00 14.28 90 MET A C 1
ATOM 670 O O . MET A 1 103 ? 0.918 22.756 1.787 1.00 14.56 90 MET A O 1
ATOM 675 N N . VAL A 1 104 ? 2.758 21.879 0.854 1.00 14.92 91 VAL A N 1
ATOM 676 C CA . VAL A 1 104 ? 3.311 23.221 0.525 1.00 15.02 91 VAL A CA 1
ATOM 677 C C . VAL A 1 104 ? 2.361 23.934 -0.448 1.00 15.13 91 VAL A C 1
ATOM 678 O O . VAL A 1 104 ? 2.069 25.117 -0.255 1.00 16.33 91 VAL A O 1
ATOM 682 N N . GLU A 1 105 ? 1.909 23.248 -1.488 1.00 16.20 92 GLU A N 1
ATOM 683 C CA . GLU A 1 105 ? 0.984 23.868 -2.466 1.00 18.04 92 GLU A CA 1
ATOM 684 C C . GLU A 1 105 ? -0.316 24.346 -1.809 1.00 17.78 92 GLU A C 1
ATOM 685 O O . GLU A 1 105 ? -0.750 25.487 -2.055 1.00 17.74 92 GLU A O 1
ATOM 691 N N . THR A 1 106 ? -0.919 23.558 -0.918 1.00 16.12 93 THR A N 1
ATOM 692 C CA . THR A 1 106 ? -2.137 23.996 -0.235 1.00 15.23 93 THR A CA 1
ATOM 693 C C . THR A 1 106 ? -1.795 25.197 0.645 1.00 15.21 93 THR A C 1
ATOM 694 O O . THR A 1 106 ? -2.586 26.172 0.674 1.00 16.31 93 THR A O 1
ATOM 698 N N . ALA A 1 107 ? -0.705 25.133 1.405 1.00 14.30 94 ALA A N 1
ATOM 699 C CA . ALA A 1 107 ? -0.366 26.206 2.348 1.00 15.38 94 ALA A CA 1
ATOM 700 C C . ALA A 1 107 ? -0.139 27.515 1.586 1.00 15.90 94 ALA A C 1
ATOM 701 O O . ALA A 1 107 ? -0.576 28.574 2.037 1.00 16.82 94 ALA A O 1
ATOM 703 N N . ARG A 1 108 ? 0.595 27.453 0.489 1.00 17.14 95 ARG A N 1
AT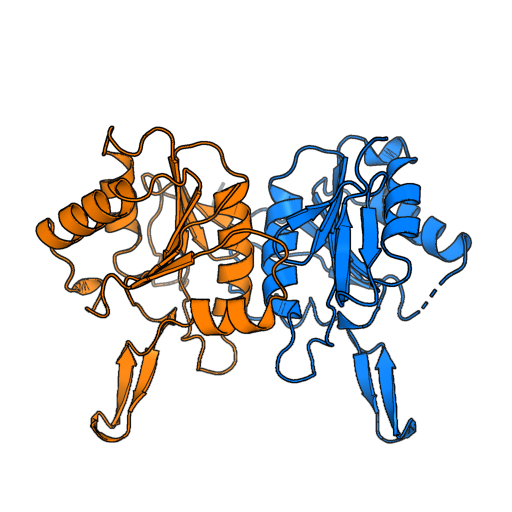OM 704 C CA . ARG A 1 108 ? 0.865 28.658 -0.335 1.00 18.64 95 ARG A CA 1
ATOM 705 C C . ARG A 1 108 ? -0.453 29.227 -0.875 1.00 18.87 95 ARG A C 1
ATOM 706 O O . ARG A 1 108 ? -0.654 30.468 -0.806 1.00 20.42 95 ARG A O 1
ATOM 714 N N . TYR A 1 109 ? -1.350 28.375 -1.346 1.00 18.42 96 TYR A N 1
ATOM 715 C CA . TYR A 1 109 ? -2.686 28.817 -1.788 1.00 19.02 96 TYR A CA 1
ATOM 716 C C . TYR A 1 109 ? -3.431 29.555 -0.672 1.00 18.83 96 TYR A C 1
ATOM 717 O O . TYR A 1 109 ? -3.971 30.662 -0.877 1.00 20.49 96 TYR A O 1
ATOM 726 N N . LEU A 1 110 ? -3.504 28.987 0.518 1.00 17.62 97 LEU A N 1
ATOM 727 C CA . LEU A 1 110 ? -4.230 29.601 1.649 1.00 16.97 97 LEU A CA 1
ATOM 728 C C . LEU A 1 110 ? -3.599 30.933 2.025 1.00 18.09 97 LEU A C 1
ATOM 729 O O . LEU A 1 110 ? -4.330 31.862 2.421 1.00 19.61 97 LEU A O 1
ATOM 734 N N . GLY A 1 111 ? -2.288 31.047 1.921 1.00 17.79 98 GLY A N 1
ATOM 735 C CA . GLY A 1 111 ? -1.578 32.287 2.276 1.00 20.70 98 GLY A CA 1
ATOM 736 C C . GLY A 1 111 ? -1.924 33.444 1.351 1.00 24.54 98 GLY A C 1
ATOM 737 O O . GLY A 1 111 ? -1.706 34.584 1.784 1.00 27.24 98 GLY A O 1
ATOM 738 N N . GLY A 1 112 ? -2.509 33.170 0.179 1.00 23.97 99 GLY A N 1
ATOM 739 C CA . GLY A 1 112 ? -2.947 34.212 -0.770 1.00 25.81 99 GLY A CA 1
ATOM 740 C C . GLY A 1 112 ? -4.367 34.703 -0.572 1.00 29.96 99 GLY A C 1
ATOM 741 O O . GLY A 1 112 ? -4.771 35.597 -1.303 1.00 32.94 99 GLY A O 1
ATOM 742 N N . LEU A 1 113 ? -5.100 34.214 0.423 1.00 27.74 100 LEU A N 1
ATOM 743 C CA . LEU A 1 113 ? -6.535 34.557 0.617 1.00 25.43 100 LEU A CA 1
ATOM 744 C C . LEU A 1 113 ? -6.657 35.659 1.663 1.00 28.70 100 LEU A C 1
ATOM 745 O O . LEU A 1 113 ? -6.423 35.442 2.842 1.00 25.85 100 LEU A O 1
ATOM 750 N N . PRO A 1 114 ? -7.076 36.885 1.278 1.00 32.84 101 PRO A N 1
ATOM 751 C CA . PRO A 1 114 ? -7.134 37.981 2.248 1.00 34.69 101 PRO A CA 1
ATOM 752 C C . PRO A 1 114 ? -8.080 37.734 3.438 1.00 31.12 101 PRO A C 1
ATOM 753 O O . PRO A 1 114 ? -7.824 38.259 4.524 1.00 30.99 101 PRO A O 1
ATOM 757 N N . GLU A 1 115 ? -9.128 36.936 3.231 1.00 30.24 102 GLU A N 1
ATOM 758 C CA . GLU A 1 115 ? -10.150 36.564 4.249 1.00 32.68 102 GLU A CA 1
ATOM 759 C C . GLU A 1 115 ? -9.544 35.700 5.360 1.00 30.25 102 GLU A C 1
ATOM 760 O O . GLU A 1 115 ? -10.216 35.479 6.396 1.00 32.29 102 GLU A O 1
ATOM 766 N N . LEU A 1 116 ? -8.341 35.170 5.166 1.00 24.70 103 LEU A N 1
ATOM 767 C CA . LEU A 1 116 ? -7.668 34.427 6.260 1.00 21.20 103 LEU A CA 1
ATOM 768 C C . LEU A 1 116 ? -6.768 35.346 7.085 1.00 22.93 103 LEU A C 1
ATOM 769 O O . LEU A 1 116 ? -6.111 34.836 7.984 1.00 22.12 103 LEU A O 1
ATOM 774 N N . ALA A 1 117 ? -6.712 36.660 6.807 1.00 27.01 104 ALA A N 1
ATOM 775 C CA . ALA A 1 117 ? -5.620 37.520 7.328 1.00 31.70 104 ALA A CA 1
ATOM 776 C C . ALA A 1 117 ? -5.536 37.554 8.865 1.00 25.91 104 ALA A C 1
ATOM 777 O O . ALA A 1 117 ? -4.422 37.794 9.398 1.00 31.36 104 ALA A O 1
ATOM 779 N N . GLY A 1 118 ? -6.652 37.414 9.576 1.00 22.35 105 GLY A N 1
ATOM 780 C CA . GLY A 1 118 ? -6.670 37.416 11.062 1.00 22.06 105 GLY A CA 1
ATOM 781 C C . GLY A 1 118 ? -6.608 36.021 11.680 1.00 19.17 105 GLY A C 1
ATOM 782 O O . GLY A 1 118 ? -6.678 35.919 12.912 1.00 21.22 105 GLY A O 1
ATOM 783 N N . LYS A 1 119 ? -6.426 34.996 10.873 1.00 15.91 106 LYS A N 1
ATOM 784 C CA . LYS A 1 119 ? -6.447 33.605 11.381 1.00 14.90 106 LYS A CA 1
ATOM 785 C C . LYS A 1 119 ? -5.007 33.077 11.467 1.00 14.59 106 LYS A C 1
ATOM 786 O O . LYS A 1 119 ? -4.178 33.373 10.595 1.00 14.97 106 LYS A O 1
ATOM 792 N N . THR A 1 120 ? -4.743 32.244 12.455 1.00 13.34 107 THR A N 1
ATOM 793 C CA . THR A 1 120 ? -3.558 31.391 12.503 1.00 12.33 107 THR A CA 1
ATOM 794 C C . THR A 1 120 ? -3.972 30.047 11.927 1.00 12.36 107 THR A C 1
ATOM 795 O O . THR A 1 120 ? -4.824 29.372 12.488 1.00 13.36 107 THR A O 1
ATOM 799 N N . VAL A 1 121 ? -3.367 29.681 10.802 1.00 11.89 108 VAL A N 1
ATOM 800 C CA . VAL A 1 121 ? -3.706 28.460 10.051 1.00 11.89 108 VAL A CA 1
ATOM 801 C C . VAL A 1 121 ? -2.455 27.606 9.956 1.00 11.84 108 VAL A C 1
ATOM 802 O O . VAL A 1 121 ? -1.445 28.034 9.385 1.00 12.26 108 VAL A O 1
ATOM 806 N N . VAL A 1 122 ? -2.505 26.399 10.509 1.00 10.85 109 VAL A N 1
ATOM 807 C CA . VAL A 1 122 ? -1.368 25.461 10.548 1.00 10.70 109 VAL A CA 1
ATOM 808 C C . VAL A 1 122 ? -1.754 24.213 9.783 1.00 10.61 109 VAL A C 1
ATOM 809 O O . VAL A 1 122 ? -2.845 23.675 10.006 1.00 12.14 109 VAL A O 1
ATOM 813 N N . LEU A 1 123 ? -0.867 23.757 8.915 1.00 10.09 110 LEU A N 1
ATOM 814 C CA . LEU A 1 123 ? -1.022 22.449 8.273 1.00 10.84 110 LEU A CA 1
ATOM 815 C C . LEU A 1 123 ? -0.053 21.464 8.946 1.00 10.40 110 LEU A C 1
ATOM 816 O O . LEU A 1 123 ? 1.095 21.814 9.229 1.00 10.61 110 LEU A O 1
ATOM 821 N N . SER A 1 124 ? -0.544 20.235 9.130 1.00 10.16 111 SER A N 1
ATOM 822 C CA . SER A 1 124 ? 0.312 19.174 9.673 1.00 10.32 111 SER A CA 1
ATOM 823 C C . SER A 1 124 ? -0.205 17.832 9.166 1.00 10.25 111 SER A C 1
ATOM 824 O O . SER A 1 124 ? -1.165 17.751 8.408 1.00 11.07 111 SER A O 1
ATOM 827 N N . GLY A 1 125 ? 0.480 16.786 9.569 1.00 11.98 112 GLY A N 1
ATOM 828 C CA . GLY A 1 125 ? 0.212 15.426 9.111 1.00 12.70 112 GLY A CA 1
ATOM 829 C C . GLY A 1 125 ? 1.252 14.518 9.696 1.00 11.42 112 GLY A C 1
ATOM 830 O O . GLY A 1 125 ? 1.683 14.748 10.825 1.00 12.06 112 GLY A O 1
ATOM 831 N N . ALA A 1 126 ? 1.649 13.489 8.975 1.00 11.11 113 ALA A N 1
ATOM 832 C CA . ALA A 1 126 ? 2.599 12.510 9.512 1.00 11.02 113 ALA A CA 1
ATOM 833 C C . ALA A 1 126 ? 3.361 11.865 8.377 1.00 11.04 113 ALA A C 1
ATOM 834 O O . ALA A 1 126 ? 2.782 11.657 7.296 1.00 12.80 113 ALA A O 1
ATOM 836 N N . MET A 1 127 ? 4.603 11.532 8.623 1.00 11.06 114 MET A N 1
ATOM 837 C CA . MET A 1 127 ? 5.387 10.740 7.660 1.00 11.26 114 MET A CA 1
ATOM 838 C C . MET A 1 127 ? 5.013 9.266 7.708 1.00 11.24 114 MET A C 1
ATOM 839 O O . MET A 1 127 ? 5.201 8.565 6.719 1.00 12.51 114 MET A O 1
ATOM 844 N N . VAL A 1 128 ? 4.496 8.806 8.833 1.00 10.71 115 VAL A N 1
ATOM 845 C CA . VAL A 1 128 ? 4.071 7.396 9.032 1.00 10.31 115 VAL A CA 1
ATOM 846 C C . VAL A 1 128 ? 2.611 7.410 9.444 1.00 9.96 115 VAL A C 1
ATOM 847 O O . VAL A 1 128 ? 2.228 8.193 10.321 1.00 10.13 115 VAL A O 1
ATOM 851 N N . PRO A 1 129 ? 1.725 6.576 8.875 1.00 9.82 116 PRO A N 1
ATOM 852 C CA . PRO A 1 129 ? 0.331 6.603 9.300 1.00 9.58 116 PRO A CA 1
ATOM 853 C C . PRO A 1 129 ? 0.172 6.456 10.808 1.00 9.24 116 PRO A C 1
ATOM 854 O O . PRO A 1 129 ? 0.877 5.630 11.423 1.00 9.91 116 PRO A O 1
ATOM 858 N N . GLY A 1 130 ? -0.806 7.138 11.405 1.00 9.25 117 GLY A N 1
ATOM 859 C CA . GLY A 1 130 ? -1.016 7.004 12.851 1.00 9.45 117 GLY A CA 1
ATOM 860 C C . GLY A 1 130 ? -1.336 5.590 13.277 1.00 9.85 117 GLY A C 1
ATOM 861 O O . GLY A 1 130 ? -0.988 5.203 14.386 1.00 11.00 117 GLY A O 1
ATOM 862 N N . ARG A 1 131 ? -1.982 4.824 12.413 1.00 9.48 118 ARG A N 1
ATOM 863 C CA . ARG A 1 131 ? -2.377 3.442 12.719 1.00 9.88 118 ARG A CA 1
ATOM 864 C C . ARG A 1 131 ? -1.259 2.428 12.442 1.00 10.25 118 ARG A C 1
ATOM 865 O O . ARG A 1 131 ? -1.515 1.213 12.617 1.00 12.21 118 ARG A O 1
ATOM 873 N N . VAL A 1 132 ? -0.083 2.879 12.067 1.00 9.64 119 VAL A N 1
ATOM 874 C CA . VAL A 1 132 ? 1.092 2.008 11.943 1.00 9.58 119 VAL A CA 1
ATOM 875 C C . VAL A 1 132 ? 1.997 2.264 13.134 1.00 10.08 119 VAL A C 1
ATOM 876 O O . VAL A 1 132 ? 2.172 3.391 13.555 1.00 11.11 119 VAL A O 1
ATOM 880 N N . GLY A 1 133 ? 2.651 1.208 13.621 1.00 10.53 120 GLY A N 1
ATOM 881 C CA . GLY A 1 133 ? 3.557 1.334 14.756 1.00 11.35 120 GLY A CA 1
ATOM 882 C C . GLY A 1 133 ? 4.677 2.322 14.445 1.00 11.69 120 GLY A C 1
ATOM 883 O O . GLY A 1 133 ? 5.193 2.411 13.309 1.00 12.24 120 GLY A O 1
ATOM 884 N N . GLY A 1 134 ? 5.102 3.081 15.461 1.00 12.29 121 GLY A N 1
ATOM 885 C CA . GLY A 1 134 ? 6.231 3.994 15.341 1.00 12.87 121 GLY A CA 1
ATOM 886 C C . GLY A 1 134 ? 5.890 5.285 14.641 1.00 11.45 121 GLY A C 1
ATOM 887 O O . GLY A 1 134 ? 6.787 5.889 14.031 1.00 13.08 121 GLY A O 1
ATOM 888 N N . SER A 1 135 ? 4.653 5.742 14.688 1.00 11.32 122 SER A N 1
ATOM 889 C CA . SER A 1 135 ? 4.242 6.964 13.958 1.00 11.28 122 SER A CA 1
ATOM 890 C C . SER A 1 135 ? 4.574 8.228 14.724 1.00 10.93 122 SER A C 1
ATOM 891 O O . SER A 1 135 ? 4.432 8.306 15.963 1.00 12.34 122 SER A O 1
ATOM 894 N N . ASP A 1 136 ? 4.887 9.259 13.965 1.00 11.12 123 ASP A N 1
ATOM 895 C CA . ASP A 1 136 ? 5.058 10.653 14.430 1.00 10.98 123 ASP A CA 1
ATOM 896 C C . ASP A 1 136 ? 3.729 11.370 14.638 1.00 9.96 123 ASP A C 1
ATOM 897 O O . ASP A 1 136 ? 3.733 12.516 15.061 1.00 11.12 123 ASP A O 1
ATOM 902 N N . ALA A 1 137 ? 2.603 10.754 14.290 1.00 10.00 124 ALA A N 1
ATOM 903 C CA . ALA A 1 137 ? 1.325 11.485 14.199 1.00 10.46 124 ALA A CA 1
ATOM 904 C C . ALA A 1 137 ? 0.911 12.132 15.505 1.00 9.58 124 ALA A C 1
ATOM 905 O O . ALA A 1 137 ? 0.521 13.294 15.497 1.00 10.29 124 ALA A O 1
ATOM 907 N N . ALA A 1 138 ? 0.893 11.410 16.629 1.00 9.95 125 ALA A N 1
ATOM 908 C CA . ALA A 1 138 ? 0.355 11.992 17.882 1.00 10.07 125 ALA A CA 1
ATOM 909 C C . ALA A 1 138 ? 1.192 13.181 18.330 1.00 9.58 125 ALA A C 1
ATOM 910 O O . ALA A 1 138 ? 0.649 14.232 18.720 1.00 10.12 125 ALA A O 1
ATOM 912 N N . PHE A 1 139 ? 2.519 13.060 18.277 1.00 9.59 126 PHE A N 1
ATOM 913 C CA . PHE A 1 139 ? 3.403 14.188 18.578 1.00 9.45 126 PHE A CA 1
ATOM 914 C C . PHE A 1 139 ? 3.062 15.363 17.663 1.00 9.72 126 PHE A C 1
ATOM 915 O O . PHE A 1 139 ? 2.951 16.516 18.122 1.00 9.53 126 PHE A O 1
ATOM 923 N N . ASN A 1 140 ? 2.969 15.111 16.361 1.00 9.64 127 ASN A N 1
ATOM 924 C CA . ASN A 1 140 ? 2.730 16.213 15.397 1.00 10.29 127 ASN A CA 1
ATOM 925 C C . ASN A 1 140 ? 1.403 16.878 15.685 1.00 9.55 127 ASN A C 1
ATOM 926 O O . ASN A 1 140 ? 1.294 18.109 15.553 1.00 9.99 127 ASN A O 1
ATOM 931 N N . ILE A 1 141 ? 0.392 16.102 16.072 1.00 9.26 128 ILE A N 1
ATOM 932 C CA . ILE A 1 141 ? -0.915 16.698 16.381 1.00 9.75 128 ILE A CA 1
ATOM 933 C C . ILE A 1 141 ? -0.810 17.587 17.620 1.00 9.06 128 ILE A C 1
ATOM 934 O O . ILE A 1 141 ? -1.342 18.707 17.607 1.00 9.82 128 ILE A O 1
ATOM 941 N N . GLY A 1 142 ? -0.153 17.134 18.669 1.00 9.28 129 GLY A N 1
ATOM 942 C CA . GLY A 1 142 ? -0.048 17.996 19.851 1.00 9.55 129 GLY A CA 1
ATOM 943 C C . GLY A 1 142 ? 0.714 19.264 19.526 1.00 9.09 129 GLY A C 1
ATOM 944 O O . GLY A 1 142 ? 0.294 20.369 19.895 1.00 9.52 129 GLY A O 1
ATOM 945 N N . PHE A 1 143 ? 1.837 19.123 18.818 1.00 9.11 130 PHE A N 1
ATOM 946 C CA . PHE A 1 143 ? 2.668 20.278 18.444 1.00 9.43 130 PHE A CA 1
ATOM 947 C C . PHE A 1 143 ? 1.883 21.260 17.580 1.00 9.64 130 PHE A C 1
ATOM 948 O O . PHE A 1 143 ? 1.947 22.484 17.799 1.00 10.23 130 PHE A O 1
ATOM 956 N N . ALA A 1 144 ? 1.147 20.732 16.612 1.00 9.44 131 AL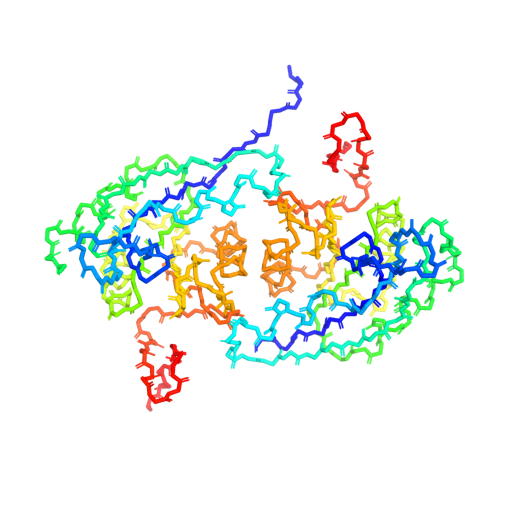A A N 1
ATOM 957 C CA . ALA A 1 144 ? 0.420 21.591 15.671 1.00 10.49 131 ALA A CA 1
ATOM 958 C C . ALA A 1 144 ? -0.780 22.270 16.320 1.00 10.52 131 ALA A C 1
ATOM 959 O O . ALA A 1 144 ? -1.137 23.376 15.922 1.00 10.58 131 ALA A O 1
ATOM 961 N N . CYS A 1 145 ? -1.456 21.601 17.246 1.00 10.37 132 CYS A N 1
ATOM 962 C CA . CYS A 1 145 ? -2.549 22.247 18.000 1.00 10.22 132 CYS A CA 1
ATOM 963 C C . CYS A 1 145 ? -2.002 23.452 18.758 1.00 10.21 132 CYS A C 1
ATOM 964 O O . CYS A 1 145 ? -2.592 24.533 18.708 1.00 11.01 132 CYS A O 1
ATOM 967 N N . ALA A 1 146 ? -0.902 23.238 19.484 1.00 10.24 133 ALA A N 1
ATOM 968 C CA . ALA A 1 146 ? -0.284 24.367 20.184 1.00 10.75 133 ALA A CA 1
ATOM 969 C C . ALA A 1 146 ? 0.119 25.470 19.205 1.00 10.82 133 ALA A C 1
ATOM 970 O O . ALA A 1 146 ? -0.132 26.663 19.481 1.00 11.52 133 ALA A O 1
ATOM 972 N N . ALA A 1 147 ? 0.752 25.108 18.099 1.00 10.49 134 ALA A N 1
ATOM 973 C CA . ALA A 1 147 ? 1.164 26.112 17.106 1.00 11.47 134 ALA A CA 1
ATOM 974 C C . ALA A 1 147 ? -0.028 26.919 16.622 1.00 10.67 134 ALA A C 1
ATOM 975 O O . ALA A 1 147 ? 0.049 28.148 16.486 1.00 11.87 134 ALA A O 1
ATOM 977 N N . ALA A 1 148 ? -1.119 26.256 16.317 1.00 10.85 135 ALA A N 1
ATOM 978 C CA . ALA A 1 148 ? -2.316 26.954 15.818 1.00 11.56 135 ALA A CA 1
ATOM 979 C C . ALA A 1 148 ? -2.847 27.923 16.860 1.00 11.76 135 ALA A C 1
ATOM 980 O O . ALA A 1 148 ? -3.378 28.986 16.466 1.00 12.93 135 ALA A O 1
ATOM 982 N N . LEU A 1 149 ? -2.730 27.599 18.129 1.00 12.05 136 LEU A N 1
ATOM 983 C CA . LEU A 1 149 ? -3.192 28.472 19.221 1.00 13.58 136 LEU A CA 1
ATOM 984 C C . LEU A 1 149 ? -2.222 29.608 19.491 1.00 14.15 136 LEU A C 1
ATOM 985 O O . LEU A 1 149 ? -2.699 30.687 19.879 1.00 17.41 136 LEU A O 1
ATOM 990 N N . MET A 1 150 ? -0.919 29.416 19.317 1.00 13.22 137 MET A N 1
ATOM 991 C CA . MET A 1 150 ? 0.091 30.354 19.840 1.00 14.45 137 MET A CA 1
ATOM 992 C C . MET A 1 150 ? 0.718 31.210 18.752 1.00 14.92 137 MET A C 1
ATOM 993 O O . MET A 1 150 ? 1.197 32.309 19.127 1.00 18.79 137 MET A O 1
ATOM 998 N N . LEU A 1 151 ? 0.813 30.773 17.512 1.00 14.00 138 LEU A N 1
ATOM 999 C CA . LEU A 1 151 ? 1.503 31.567 16.476 1.00 13.99 138 LEU A CA 1
ATOM 1000 C C . LEU A 1 151 ? 0.643 32.781 16.123 1.00 15.08 138 LEU A C 1
ATOM 1001 O O . LEU A 1 151 ? -0.602 32.751 16.148 1.00 14.59 138 LEU A O 1
ATOM 1006 N N . ALA A 1 152 ? 1.307 33.833 15.698 1.00 15.65 139 ALA A N 1
ATOM 1007 C CA . ALA A 1 152 ? 0.651 35.022 15.147 1.00 15.98 139 ALA A CA 1
ATOM 1008 C C . ALA A 1 152 ? -0.095 34.658 13.875 1.00 15.18 139 ALA A C 1
ATOM 1009 O O . ALA A 1 152 ? 0.191 33.637 13.222 1.00 14.94 139 ALA A O 1
ATOM 1011 N N . PRO A 1 153 ? -1.114 35.432 13.488 1.00 15.32 140 PRO A N 1
ATOM 1012 C CA . PRO A 1 153 ? -1.826 35.166 12.242 1.00 14.35 140 PRO A CA 1
ATOM 1013 C C . PRO A 1 153 ? -0.894 34.910 11.052 1.00 15.38 140 PRO A C 1
ATOM 1014 O O . PRO A 1 153 ? 0.183 35.522 10.922 1.00 16.31 140 PRO A O 1
ATOM 1018 N N . GLY A 1 154 ? -1.302 33.967 10.208 1.00 14.49 141 GLY A N 1
ATOM 1019 C CA . GLY A 1 154 ? -0.516 33.565 9.040 1.00 14.57 141 GLY A CA 1
ATOM 1020 C C . GLY A 1 154 ? -0.818 32.125 8.694 1.00 13.46 141 GLY A C 1
ATOM 1021 O O . GLY A 1 154 ? -1.771 31.543 9.243 1.00 14.68 141 GLY A O 1
ATOM 1022 N N . VAL A 1 155 ? -0.083 31.592 7.758 1.00 13.50 142 VAL A N 1
ATOM 1023 C CA . VAL A 1 155 ? -0.206 30.173 7.335 1.00 12.76 142 VAL A CA 1
ATOM 1024 C C . VAL A 1 155 ? 1.149 29.531 7.517 1.00 13.29 142 VAL A C 1
ATOM 1025 O O . VAL A 1 155 ? 2.156 30.070 7.058 1.00 14.47 142 VAL A O 1
ATOM 1029 N N . TYR A 1 156 ? 1.139 28.378 8.170 1.00 12.10 143 TYR A N 1
ATOM 1030 C CA . TYR A 1 156 ? 2.375 27.684 8.569 1.00 11.78 143 TYR A CA 1
ATOM 1031 C C . TYR A 1 156 ? 2.251 26.199 8.284 1.00 11.87 143 TYR A C 1
ATOM 1032 O O . TYR A 1 156 ? 1.150 25.655 8.290 1.00 12.07 143 TYR A O 1
ATOM 1041 N N . ILE A 1 157 ? 3.386 25.538 8.152 1.00 11.22 144 ILE A N 1
ATOM 1042 C CA . ILE A 1 157 ? 3.477 24.062 8.227 1.00 11.22 144 ILE A CA 1
ATOM 1043 C C . ILE A 1 157 ? 4.174 23.722 9.529 1.00 11.02 144 ILE A C 1
ATOM 1044 O O . ILE A 1 157 ? 5.226 24.291 9.828 1.00 12.73 144 ILE A O 1
ATOM 1049 N N . ALA A 1 158 ? 3.582 22.835 10.342 1.00 10.92 145 ALA A N 1
ATOM 1050 C CA . ALA A 1 158 ? 4.230 22.399 11.580 1.00 11.10 145 ALA A CA 1
ATOM 1051 C C . ALA A 1 158 ? 4.501 20.910 11.445 1.00 11.20 145 ALA A C 1
ATOM 1052 O O . ALA A 1 158 ? 3.540 20.121 11.446 1.00 11.91 145 ALA A O 1
ATOM 1054 N N . MET A 1 159 ? 5.757 20.526 11.352 1.00 11.50 146 MET A N 1
ATOM 1055 C CA . MET A 1 159 ? 6.187 19.116 11.192 1.00 12.02 146 MET A CA 1
ATOM 1056 C C . MET A 1 159 ? 7.562 18.994 11.827 1.00 12.64 146 MET A C 1
ATOM 1057 O O . MET A 1 159 ? 8.285 19.982 11.862 1.00 13.03 146 MET A O 1
ATOM 1062 N N . HIS A 1 160 ? 7.916 17.804 12.306 1.00 14.62 147 HIS A N 1
ATOM 1063 C CA . HIS A 1 160 ? 9.304 17.577 12.773 1.00 14.76 147 HIS A CA 1
ATOM 1064 C C . HIS A 1 160 ? 9.643 18.483 13.952 1.00 13.62 147 HIS A C 1
ATOM 1065 O O . HIS A 1 160 ? 10.842 18.758 14.172 1.00 14.34 147 HIS A O 1
ATOM 1072 N N . GLY A 1 161 ? 8.651 18.877 14.742 1.00 13.10 148 GLY A N 1
ATOM 1073 C CA . GLY A 1 161 ? 8.914 19.746 15.896 1.00 13.04 148 GLY A CA 1
ATOM 1074 C C . GLY A 1 161 ? 9.388 21.136 15.526 1.00 12.63 148 GLY A C 1
ATOM 1075 O O . GLY A 1 161 ? 10.043 21.771 16.328 1.00 13.50 148 GLY A O 1
ATOM 1076 N N . LYS A 1 162 ? 8.996 21.579 14.337 1.00 12.43 149 LYS A N 1
ATOM 1077 C CA . LYS A 1 162 ? 9.470 22.839 13.760 1.00 14.18 149 LYS A CA 1
ATOM 1078 C C . LYS A 1 162 ? 8.337 23.535 13.022 1.00 12.90 149 LYS A C 1
ATOM 1079 O O . LYS A 1 162 ? 7.467 22.868 12.437 1.00 13.16 149 LYS A O 1
ATOM 1085 N N . VAL A 1 163 ? 8.440 24.853 12.964 1.00 13.44 150 VAL A N 1
ATOM 1086 C CA . VAL A 1 163 ? 7.499 25.680 12.179 1.00 13.11 150 VAL A CA 1
ATOM 1087 C C . VAL A 1 163 ? 8.177 26.098 10.884 1.00 13.30 150 VAL A C 1
ATOM 1088 O O . VAL A 1 163 ? 9.294 26.678 10.910 1.00 16.01 150 VAL A O 1
ATOM 1092 N N . PHE A 1 164 ? 7.506 25.893 9.789 1.00 13.02 151 PHE A N 1
ATOM 1093 C CA . PHE A 1 164 ? 8.004 26.184 8.432 1.00 14.01 151 PHE A CA 1
ATOM 1094 C C . PHE A 1 164 ? 7.152 27.260 7.783 1.00 14.56 151 PHE A C 1
ATOM 1095 O O . PHE A 1 164 ? 5.910 27.272 7.892 1.00 13.89 151 PHE A O 1
ATOM 1103 N N . ASP A 1 165 ? 7.844 28.159 7.090 1.00 15.05 152 ASP A N 1
ATOM 1104 C CA . ASP A 1 165 ? 7.219 29.178 6.226 1.00 15.86 152 ASP A CA 1
ATOM 1105 C C . ASP A 1 165 ? 6.892 28.545 4.879 1.00 15.66 152 ASP A C 1
ATOM 1106 O O . ASP A 1 165 ? 7.817 28.165 4.142 1.00 17.49 152 ASP A O 1
ATOM 1111 N N . PRO A 1 166 ? 5.625 28.431 4.447 1.00 15.94 153 PRO A N 1
ATOM 1112 C CA . PRO A 1 166 ? 5.298 27.724 3.213 1.00 17.29 153 PRO A CA 1
ATOM 1113 C C . PRO A 1 166 ? 5.999 28.256 1.955 1.00 18.46 153 PRO A C 1
ATOM 1114 O O . PRO A 1 166 ? 6.256 27.485 1.057 1.00 19.61 153 PRO A O 1
ATOM 1118 N N . ALA A 1 167 ? 6.318 29.546 1.908 1.00 18.03 154 ALA A N 1
ATOM 1119 C CA . ALA A 1 167 ? 6.955 30.152 0.719 1.00 20.43 154 ALA A CA 1
ATOM 1120 C C . ALA A 1 167 ? 8.432 29.752 0.644 1.00 20.77 154 ALA A C 1
ATOM 1121 O O . ALA A 1 167 ? 9.057 29.979 -0.380 1.00 22.35 154 ALA A O 1
ATOM 1123 N N . LYS A 1 168 ? 9.006 29.245 1.726 1.00 19.14 155 LYS A N 1
ATOM 1124 C CA . LYS A 1 168 ? 10.439 28.912 1.880 1.00 19.60 155 LYS A CA 1
ATOM 1125 C C . LYS A 1 168 ? 10.621 27.504 2.430 1.00 19.39 155 LYS A C 1
ATOM 1126 O O . LYS A 1 168 ? 11.469 27.296 3.328 1.00 20.79 155 LYS A O 1
ATOM 1132 N N . THR A 1 169 ? 9.828 26.564 1.929 1.00 18.89 156 THR A N 1
ATOM 1133 C CA . THR A 1 169 ? 9.876 25.163 2.385 1.00 19.33 156 THR A CA 1
ATOM 1134 C C . THR A 1 169 ? 9.727 24.217 1.200 1.00 18.12 156 THR A C 1
ATOM 1135 O O . THR A 1 169 ? 8.941 24.535 0.302 1.00 20.68 156 THR A O 1
ATOM 1139 N N . ARG A 1 170 ? 10.451 23.105 1.281 1.00 19.91 157 ARG A N 1
ATOM 1140 C CA . ARG A 1 170 ? 10.238 21.955 0.364 1.00 22.86 157 ARG A CA 1
ATOM 1141 C C . ARG A 1 170 ? 10.375 20.637 1.142 1.00 23.30 157 ARG A C 1
ATOM 1142 O O . ARG A 1 170 ? 11.160 20.582 2.099 1.00 23.95 157 ARG A O 1
ATOM 1150 N N . MET A 1 171 ? 9.743 19.561 0.641 1.00 24.40 158 MET A N 1
ATOM 1151 C CA . MET A 1 171 ? 10.013 18.163 1.087 1.00 26.07 158 MET A CA 1
ATOM 1152 C C . MET A 1 171 ? 11.357 17.670 0.545 1.00 26.20 158 MET A C 1
ATOM 1153 O O . MET A 1 171 ? 11.563 17.661 -0.677 1.00 33.19 158 MET A O 1
ATOM 1162 N N . ASN A 1 172 ? 12.259 17.256 1.436 1.00 23.29 159 ASN A N 1
ATOM 1163 C CA . ASN A 1 172 ? 13.529 16.597 1.053 1.00 27.42 159 ASN A CA 1
ATOM 1164 C C . ASN A 1 172 ? 13.322 15.083 1.174 1.00 27.31 159 ASN A C 1
ATOM 1165 O O . ASN A 1 172 ? 13.319 14.564 2.345 1.00 26.08 159 ASN A O 1
ATOM 1170 N N . ARG A 1 173 ? 13.134 14.420 0.030 1.00 33.71 160 ARG A N 1
ATOM 1171 C CA . ARG A 1 173 ? 12.702 13.002 -0.033 1.00 29.89 160 ARG A CA 1
ATOM 1172 C C . ARG A 1 173 ? 13.834 12.118 0.514 1.00 30.99 160 ARG A C 1
ATOM 1173 O O . ARG A 1 173 ? 13.525 11.179 1.245 1.00 32.95 160 ARG A O 1
ATOM 1181 N N . GLY A 1 174 ? 15.096 12.402 0.188 1.00 33.08 161 GLY A N 1
ATOM 1182 C CA . GLY A 1 174 ? 16.242 11.614 0.694 1.00 35.28 161 GLY A CA 1
ATOM 1183 C C . GLY A 1 174 ? 16.313 11.659 2.212 1.00 31.59 161 GLY A C 1
ATOM 1184 O O . GLY A 1 174 ? 16.614 10.636 2.861 1.00 34.54 161 GLY A O 1
ATOM 1185 N N . LEU A 1 175 ? 15.972 12.805 2.780 1.00 33.32 162 LEU A N 1
ATOM 1186 C CA . LEU A 1 175 ? 16.009 13.065 4.233 1.00 32.42 162 LEU A CA 1
ATOM 1187 C C . LEU A 1 175 ? 14.712 12.549 4.903 1.00 27.50 162 LEU A C 1
ATOM 1188 O O . LEU A 1 175 ? 14.733 12.251 6.117 1.00 31.54 162 LEU A O 1
ATOM 1193 N N . GLY A 1 176 ? 13.602 12.476 4.165 1.00 24.75 163 GLY A N 1
ATOM 1194 C CA . GLY A 1 176 ? 12.265 12.160 4.710 1.00 24.12 163 GLY A CA 1
ATOM 1195 C C . GLY A 1 176 ? 11.686 13.272 5.581 1.00 22.16 163 GLY A C 1
ATOM 1196 O O . GLY A 1 176 ? 10.875 12.968 6.464 1.00 23.10 163 GLY A O 1
ATOM 1197 N N . ARG A 1 177 ? 12.109 14.528 5.389 1.00 19.46 164 ARG A N 1
ATOM 1198 C CA . ARG A 1 177 ? 11.599 15.693 6.140 1.00 21.02 164 ARG A CA 1
ATOM 1199 C C . ARG A 1 177 ? 11.437 16.896 5.201 1.00 20.44 164 ARG A C 1
ATOM 1200 O O . ARG A 1 177 ? 12.266 17.108 4.316 1.00 21.78 164 ARG A O 1
ATOM 1208 N N . PHE A 1 178 ? 10.492 17.775 5.506 1.00 16.68 165 PHE A N 1
ATOM 1209 C CA . PHE A 1 178 ? 10.507 19.172 5.039 1.00 16.69 165 PHE A CA 1
ATOM 1210 C C . PHE A 1 178 ? 11.812 19.820 5.477 1.00 18.18 165 PHE A C 1
ATOM 1211 O O . PHE A 1 178 ? 12.309 19.605 6.576 1.00 18.50 165 PHE A O 1
ATOM 1219 N N . GLU A 1 179 ? 12.274 20.757 4.663 1.00 20.04 166 GLU A N 1
ATOM 1220 C CA . GLU A 1 179 ? 13.443 21.606 5.018 1.00 20.83 166 GLU A CA 1
ATOM 1221 C C . GLU A 1 179 ? 13.143 23.017 4.537 1.00 19.10 166 GLU A C 1
ATOM 1222 O O . GLU A 1 179 ? 12.455 23.218 3.538 1.00 20.82 166 GLU A O 1
ATOM 1228 N N . PRO A 1 180 ? 13.793 24.004 5.174 1.00 22.13 167 PRO A N 1
ATOM 1229 C CA . PRO A 1 180 ? 13.712 25.372 4.718 1.00 22.11 167 PRO A CA 1
ATOM 1230 C C . PRO A 1 180 ? 14.490 25.517 3.404 1.00 22.57 167 PRO A C 1
ATOM 1231 O O . PRO A 1 180 ? 15.455 24.792 3.150 1.00 28.84 167 PRO A O 1
ATOM 1235 N N . ILE A 1 181 ? 14.077 26.494 2.608 1.00 22.46 168 ILE A N 1
ATOM 1236 C CA . ILE A 1 181 ? 14.797 26.931 1.394 1.00 22.31 168 ILE A CA 1
ATOM 1237 C C . ILE A 1 181 ? 15.574 28.189 1.773 1.00 25.98 168 ILE A C 1
ATOM 1238 O O . ILE A 1 181 ? 14.952 29.210 2.066 1.00 24.79 168 ILE A O 1
ATOM 1243 N N . ASP A 1 182 ? 16.898 28.092 1.774 1.00 28.25 169 ASP A N 1
ATOM 1244 C CA . ASP A 1 182 ? 17.800 29.211 2.137 1.00 28.44 169 ASP A CA 1
ATOM 1245 C C . ASP A 1 182 ? 17.680 30.305 1.073 1.00 28.84 169 ASP A C 1
ATOM 1246 O O . ASP A 1 182 ? 17.589 29.961 -0.130 1.00 28.20 169 ASP A O 1
ATOM 1251 N N . ASP A 1 183 ? 17.633 31.574 1.494 1.00 30.69 170 ASP A N 1
ATOM 1252 C CA . ASP A 1 183 ? 17.789 32.729 0.564 1.00 32.75 170 ASP A CA 1
ATOM 1253 C C . ASP A 1 183 ? 19.144 32.619 -0.163 1.00 30.22 170 ASP A C 1
ATOM 1254 O O . ASP A 1 183 ? 20.133 32.170 0.476 1.00 36.04 170 ASP A O 1
ATOM 1259 N N . GLN A 1 184 ? 19.174 32.989 -1.449 1.00 32.76 171 GLN A N 1
ATOM 1260 C CA . GLN A 1 184 ? 20.372 32.966 -2.319 1.00 37.04 171 GLN A CA 1
ATOM 1261 C C . GLN A 1 184 ? 21.203 34.230 -2.168 1.00 41.49 171 GLN A C 1
ATOM 1262 O O . GLN A 1 184 ? 20.526 35.274 -2.116 1.00 42.86 171 GLN A O 1
ATOM 1263 C C . PRO B 1 18 ? 15.932 27.431 16.784 1.00 39.02 5 PRO B C 1
ATOM 1264 O O . PRO B 1 18 ? 16.472 26.390 16.523 1.00 39.26 5 PRO B O 1
ATOM 1265 N N . SER B 1 19 ? 15.189 27.563 17.881 1.00 37.72 6 SER B N 1
ATOM 1266 C CA . SER B 1 19 ? 15.729 27.578 19.261 1.00 28.10 6 SER B CA 1
ATOM 1267 C C . SER B 1 19 ? 15.913 26.168 19.813 1.00 23.73 6 SER B C 1
ATOM 1268 O O . SER B 1 19 ? 15.007 25.368 19.826 1.00 21.93 6 SER B O 1
ATOM 1271 N N . PRO B 1 20 ? 17.119 25.803 20.262 1.00 24.44 7 PRO B N 1
ATOM 1272 C CA . PRO B 1 20 ? 17.336 24.528 20.934 1.00 21.97 7 PRO B CA 1
ATOM 1273 C C . PRO B 1 20 ? 16.485 24.315 22.203 1.00 20.05 7 PRO B C 1
ATOM 1274 O O . PRO B 1 20 ? 16.309 25.246 22.952 1.00 20.80 7 PRO B O 1
ATOM 1278 N N . LEU B 1 21 ? 15.820 23.167 22.282 1.00 17.40 8 LEU B N 1
ATOM 1279 C CA . LEU B 1 21 ? 15.026 22.798 23.487 1.00 14.23 8 LEU B CA 1
ATOM 1280 C C . LEU B 1 21 ? 15.817 21.883 24.404 1.00 12.38 8 LEU B C 1
ATOM 1281 O O . LEU B 1 21 ? 16.457 20.936 23.916 1.00 13.37 8 LEU B O 1
ATOM 1286 N N . ARG B 1 22 ? 15.839 22.174 25.684 1.00 11.66 9 ARG B N 1
ATOM 1287 C CA A ARG B 1 22 ? 16.371 21.252 26.697 0.60 11.67 9 ARG B CA 1
ATOM 1288 C CA B ARG B 1 22 ? 16.377 21.246 26.701 0.40 12.44 9 ARG B CA 1
ATOM 1289 C C . ARG B 1 22 ? 15.197 20.636 27.463 1.00 11.00 9 ARG B C 1
ATOM 1290 O O . ARG B 1 22 ? 14.344 21.384 27.926 1.00 11.81 9 ARG B O 1
ATOM 1305 N N . ILE B 1 23 ? 15.198 19.336 27.564 1.00 11.19 10 ILE B N 1
ATOM 1306 C CA . ILE B 1 23 ? 14.152 18.570 28.252 1.00 10.79 10 ILE B CA 1
ATOM 1307 C C . ILE B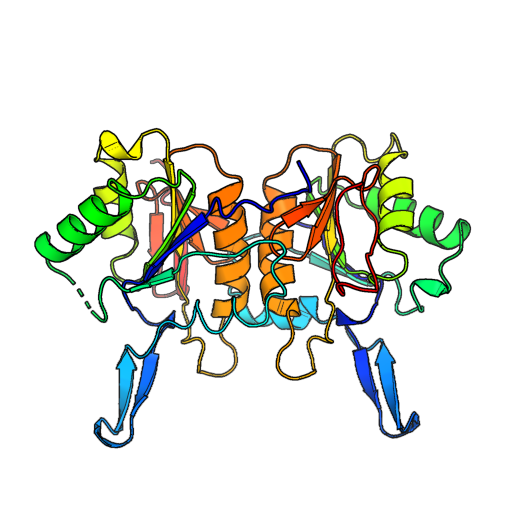 1 23 ? 14.735 17.932 29.498 1.00 10.82 10 ILE B C 1
ATOM 1308 O O . ILE B 1 23 ? 15.733 17.214 29.413 1.00 13.06 10 ILE B O 1
ATOM 1313 N N . PHE B 1 24 ? 14.128 18.191 30.628 1.00 10.31 11 PHE B N 1
ATOM 1314 C CA . PHE B 1 24 ? 14.482 17.567 31.920 1.00 10.30 11 PHE B CA 1
ATOM 1315 C C . PHE B 1 24 ? 13.388 16.612 32.318 1.00 10.94 11 PHE B C 1
ATOM 1316 O O . PHE B 1 24 ? 12.198 16.976 32.164 1.00 11.32 11 PHE B O 1
ATOM 1324 N N . THR B 1 25 ? 13.747 15.495 32.915 1.00 10.97 12 THR B N 1
ATOM 1325 C CA . THR B 1 25 ? 12.750 14.500 33.336 1.00 11.16 12 THR B CA 1
ATOM 1326 C C . THR B 1 25 ? 12.808 14.302 34.838 1.00 11.60 12 THR B C 1
ATOM 1327 O O . THR B 1 25 ? 13.874 13.968 35.378 1.00 12.33 12 THR B O 1
ATOM 1331 N N . ALA B 1 26 ? 11.668 14.508 35.476 1.00 11.94 13 ALA B N 1
ATOM 1332 C CA . ALA B 1 26 ? 11.580 14.428 36.936 1.00 13.02 13 ALA B CA 1
ATOM 1333 C C . ALA B 1 26 ? 10.635 13.318 37.372 1.00 13.05 13 ALA B C 1
ATOM 1334 O O . ALA B 1 26 ? 10.294 13.244 38.556 1.00 17.67 13 ALA B O 1
ATOM 1336 N N . GLY B 1 27 ? 10.248 12.441 36.454 1.00 12.51 14 GLY B N 1
ATOM 1337 C CA . GLY B 1 27 ? 9.429 11.280 36.781 1.00 13.41 14 GLY B CA 1
ATOM 1338 C C . GLY B 1 27 ? 7.943 11.540 36.582 1.00 12.97 14 GLY B C 1
ATOM 1339 O O . GLY B 1 27 ? 7.536 12.308 35.742 1.00 13.91 14 GLY B O 1
ATOM 1340 N N . GLY B 1 28 ? 7.153 10.873 37.402 1.00 13.19 15 GLY B N 1
ATOM 1341 C CA . GLY B 1 28 ? 5.693 11.044 37.416 1.00 13.49 15 GLY B CA 1
ATOM 1342 C C . GLY B 1 28 ? 4.946 9.945 36.657 1.00 11.34 15 GLY B C 1
ATOM 1343 O O . GLY B 1 28 ? 5.549 9.055 36.035 1.00 11.86 15 GLY B O 1
ATOM 1344 N N . THR B 1 29 ? 3.630 10.048 36.707 1.00 11.18 16 THR B N 1
ATOM 1345 C CA . THR B 1 29 ? 2.735 9.072 36.057 1.00 11.36 16 THR B CA 1
ATOM 1346 C C . THR B 1 29 ? 3.134 8.837 34.605 1.00 10.31 16 THR B C 1
ATOM 1347 O O . THR B 1 29 ? 3.077 7.687 34.152 1.00 10.48 16 THR B O 1
ATOM 1351 N N . ILE B 1 30 ? 3.480 9.890 33.885 1.00 9.88 17 ILE B N 1
ATOM 1352 C CA . ILE B 1 30 ? 3.854 9.773 32.466 1.00 9.46 17 ILE B CA 1
ATOM 1353 C C . ILE B 1 30 ? 4.840 8.629 32.254 1.00 9.56 17 ILE B C 1
ATOM 1354 O O . ILE B 1 30 ? 4.735 7.942 31.215 1.00 9.99 17 ILE B O 1
ATOM 1359 N N . ASP B 1 31 ? 5.803 8.439 33.161 1.00 9.66 18 ASP B N 1
ATOM 1360 C CA . ASP B 1 31 ? 6.900 7.510 32.981 1.00 10.39 18 ASP B CA 1
ATOM 1361 C C . ASP B 1 31 ? 6.654 6.156 33.624 1.00 10.61 18 ASP B C 1
ATOM 1362 O O . ASP B 1 31 ? 7.567 5.314 33.602 1.00 11.63 18 ASP B O 1
ATOM 1367 N N . LYS B 1 32 ? 5.483 5.912 34.187 1.00 10.56 19 LYS B N 1
ATOM 1368 C CA . LYS B 1 32 ? 5.281 4.669 34.945 1.00 11.73 19 LYS B CA 1
ATOM 1369 C C . LYS B 1 32 ? 5.235 3.463 34.005 1.00 11.29 19 LYS B C 1
ATOM 1370 O O . LYS B 1 32 ? 4.732 3.543 32.869 1.00 12.00 19 LYS B O 1
ATOM 1376 N N . ASP B 1 33 ? 5.700 2.342 34.498 1.00 11.03 20 ASP B N 1
ATOM 1377 C CA . ASP B 1 33 ? 5.761 1.092 33.745 1.00 12.14 20 ASP B CA 1
ATOM 1378 C C . ASP B 1 33 ? 5.624 -0.070 34.692 1.00 11.42 20 ASP B C 1
ATOM 1379 O O . ASP B 1 33 ? 5.870 0.061 35.910 1.00 11.70 20 ASP B O 1
ATOM 1384 N N . TYR B 1 34 ? 5.169 -1.199 34.183 1.00 11.79 21 TYR B N 1
ATOM 1385 C CA . TYR B 1 34 ? 4.895 -2.366 35.029 1.00 11.74 21 TYR B CA 1
ATOM 1386 C C . TYR B 1 34 ? 6.187 -3.112 35.335 1.00 12.02 21 TYR B C 1
ATOM 1387 O O . TYR B 1 34 ? 7.036 -3.274 34.475 1.00 13.45 21 TYR B O 1
ATOM 1396 N N . ARG B 1 35 ? 6.318 -3.580 36.576 1.00 12.65 22 ARG B N 1
ATOM 1397 C CA . ARG B 1 35 ? 7.416 -4.459 36.994 1.00 14.24 22 ARG B CA 1
ATOM 1398 C C . ARG B 1 35 ? 6.867 -5.671 37.730 1.00 13.74 22 ARG B C 1
ATOM 1399 O O . ARG B 1 35 ? 6.048 -5.532 38.673 1.00 15.70 22 ARG B O 1
ATOM 1407 N N . LEU B 1 36 ? 7.335 -6.837 37.327 1.00 15.84 23 LEU B N 1
ATOM 1408 C CA . LEU B 1 36 ? 6.902 -8.110 37.966 1.00 16.25 23 LEU B CA 1
ATOM 1409 C C . LEU B 1 36 ? 7.225 -8.078 39.473 1.00 18.86 23 LEU B C 1
ATOM 1410 O O . LEU B 1 36 ? 6.396 -8.525 40.252 1.00 21.42 23 LEU B O 1
ATOM 1415 N N . GLU B 1 37 ? 8.408 -7.597 39.824 1.00 20.36 24 GLU B N 1
ATOM 1416 C CA . GLU B 1 37 ? 8.872 -7.660 41.238 1.00 24.15 24 GLU B CA 1
ATOM 1417 C C . GLU B 1 37 ? 7.921 -6.864 42.146 1.00 25.38 24 GLU B C 1
ATOM 1418 O O . GLU B 1 37 ? 7.700 -7.252 43.304 1.00 29.44 24 GLU B O 1
ATOM 1424 N N . GLU B 1 38 ? 7.403 -5.746 41.655 1.00 22.25 25 GLU B N 1
ATOM 1425 C CA . GLU B 1 38 ? 6.506 -4.867 42.433 1.00 21.82 25 GLU B CA 1
ATOM 1426 C C . GLU B 1 38 ? 5.059 -5.302 42.261 1.00 20.19 25 GLU B C 1
ATOM 1427 O O . GLU B 1 38 ? 4.188 -4.762 42.961 1.00 22.12 25 GLU B O 1
ATOM 1433 N N . ASN B 1 39 ? 4.752 -6.161 41.282 1.00 19.62 26 ASN B N 1
ATOM 1434 C CA . ASN B 1 39 ? 3.347 -6.520 40.985 1.00 22.76 26 ASN B CA 1
ATOM 1435 C C . ASN B 1 39 ? 2.568 -5.240 40.691 1.00 18.22 26 ASN B C 1
ATOM 1436 O O . ASN B 1 39 ? 1.417 -5.150 41.075 1.00 20.23 26 ASN B O 1
ATOM 1441 N N . GLY B 1 40 ? 3.183 -4.285 39.996 1.00 16.13 27 GLY B N 1
ATOM 1442 C CA . GLY B 1 40 ? 2.530 -3.018 39.732 1.00 14.50 27 GLY B CA 1
ATOM 1443 C C . GLY B 1 40 ? 3.457 -2.041 39.067 1.00 12.93 27 GLY B C 1
ATOM 1444 O O . GLY B 1 40 ? 4.532 -2.404 38.624 1.00 14.38 27 GLY B O 1
ATOM 1445 N N . LEU B 1 41 ? 2.988 -0.805 39.030 1.00 13.05 28 LEU B N 1
ATOM 1446 C CA . LEU B 1 41 ? 3.727 0.249 38.311 1.00 12.86 28 LEU B CA 1
ATOM 1447 C C . LEU B 1 41 ? 4.820 0.826 39.198 1.00 14.19 28 LEU B C 1
ATOM 1448 O O . LEU B 1 41 ? 4.610 1.052 40.401 1.00 16.89 28 LEU B O 1
ATOM 1453 N N . VAL B 1 42 ? 5.910 1.178 38.556 1.00 13.15 29 VAL B N 1
ATOM 1454 C CA . VAL B 1 42 ? 6.982 2.005 39.154 1.00 14.05 29 VAL B CA 1
ATOM 1455 C C . VAL B 1 42 ? 7.284 3.113 38.164 1.00 13.74 29 VAL B C 1
ATOM 1456 O O . VAL B 1 42 ? 6.962 2.979 36.999 1.00 14.65 29 VAL B O 1
ATOM 1460 N N . VAL B 1 43 ? 7.966 4.166 38.577 1.00 13.73 30 VAL B N 1
ATOM 1461 C CA . VAL B 1 43 ? 8.472 5.166 37.624 1.00 13.71 30 VAL B CA 1
ATOM 1462 C C . VAL B 1 43 ? 9.629 4.545 36.872 1.00 14.38 30 VAL B C 1
ATOM 1463 O O . VAL B 1 43 ? 10.637 4.178 37.474 1.00 17.63 30 VAL B O 1
ATOM 1467 N N . GLY B 1 44 ? 9.478 4.417 35.559 1.00 14.66 31 GLY B N 1
ATOM 1468 C CA . GLY B 1 44 ? 10.461 3.803 34.673 1.00 16.97 31 GLY B CA 1
ATOM 1469 C C . GLY B 1 44 ? 11.245 4.822 33.877 1.00 14.31 31 GLY B C 1
ATOM 1470 O O . GLY B 1 44 ? 11.438 5.971 34.318 1.00 15.43 31 GLY B O 1
ATOM 1471 N N . ASP B 1 45 ? 11.750 4.399 32.737 1.00 14.57 32 ASP B N 1
ATOM 1472 C CA . ASP B 1 45 ? 12.554 5.252 31.856 1.00 14.75 32 ASP B CA 1
ATOM 1473 C C . ASP B 1 45 ? 11.675 6.371 31.303 1.00 12.96 32 ASP B C 1
ATOM 1474 O O . ASP B 1 45 ? 10.456 6.200 31.123 1.00 14.12 32 ASP B O 1
ATOM 1479 N N . PRO B 1 46 ? 12.245 7.567 31.028 1.00 12.82 33 PRO B N 1
ATOM 1480 C CA . PRO B 1 46 ? 11.417 8.692 30.596 1.00 13.31 33 PRO B CA 1
ATOM 1481 C C . PRO B 1 46 ? 10.659 8.456 29.286 1.00 12.88 33 PRO B C 1
ATOM 1482 O O . PRO B 1 46 ? 11.243 8.198 28.222 1.00 13.76 33 PRO B O 1
ATOM 1486 N N . PHE B 1 47 ? 9.350 8.618 29.339 1.00 11.49 34 PHE B N 1
ATOM 1487 C CA . PHE B 1 47 ? 8.509 8.355 28.157 1.00 11.52 34 PHE B CA 1
ATOM 1488 C C . PHE B 1 47 ? 8.740 9.395 27.077 1.00 10.45 34 PHE B C 1
ATOM 1489 O O . PHE B 1 47 ? 8.615 9.106 25.881 1.00 11.31 34 PHE B O 1
ATOM 1497 N N . VAL B 1 48 ? 9.166 10.604 27.437 1.00 10.88 35 VAL B N 1
ATOM 1498 C CA . VAL B 1 48 ? 9.432 11.646 26.425 1.00 10.83 35 VAL B CA 1
ATOM 1499 C C . VAL B 1 48 ? 10.492 11.151 25.448 1.00 10.47 35 VAL B C 1
ATOM 1500 O O . VAL B 1 48 ? 10.409 11.487 24.253 1.00 11.47 35 VAL B O 1
ATOM 1504 N N . ALA B 1 49 ? 11.464 10.366 25.874 1.00 10.77 36 ALA B N 1
ATOM 1505 C CA . ALA B 1 49 ? 12.474 9.838 24.953 1.00 11.98 36 ALA B CA 1
ATOM 1506 C C . ALA B 1 49 ? 11.832 8.896 23.942 1.00 12.47 36 ALA B C 1
ATOM 1507 O O . ALA B 1 49 ? 12.290 8.842 22.795 1.00 14.83 36 ALA B O 1
ATOM 1509 N N . GLU B 1 50 ? 10.844 8.108 24.342 1.00 11.63 37 GLU B N 1
ATOM 1510 C CA . GLU B 1 50 ? 10.142 7.200 23.417 1.00 12.81 37 GLU B CA 1
ATOM 1511 C C . GLU B 1 50 ? 9.354 7.987 22.397 1.00 12.61 37 GLU B C 1
ATOM 1512 O O . GLU B 1 50 ? 9.393 7.654 21.195 1.00 16.24 37 GLU B O 1
ATOM 1518 N N . VAL B 1 51 ? 8.690 9.053 22.784 1.00 11.26 38 VAL B N 1
ATOM 1519 C CA . VAL B 1 51 ? 7.909 9.876 21.837 1.00 11.19 38 VAL B CA 1
ATOM 1520 C C . VAL B 1 51 ? 8.851 10.576 20.884 1.00 11.38 38 VAL B C 1
ATOM 1521 O O . VAL B 1 51 ? 8.593 10.627 19.668 1.00 12.94 38 VAL B O 1
ATOM 1525 N N . LEU B 1 52 ? 9.949 11.144 21.376 1.00 11.17 39 LEU B N 1
ATOM 1526 C CA . LEU B 1 52 ? 10.811 11.919 20.479 1.00 12.38 39 LEU B CA 1
ATOM 1527 C C . LEU B 1 52 ? 11.615 11.001 19.547 1.00 12.55 39 LEU B C 1
ATOM 1528 O O . LEU B 1 52 ? 11.921 11.455 18.439 1.00 14.17 39 LEU B O 1
ATOM 1533 N N . LYS B 1 53 ? 11.821 9.744 19.891 1.00 13.03 40 LYS B N 1
ATOM 1534 C CA . LYS B 1 53 ? 12.554 8.791 19.011 1.00 14.68 40 LYS B CA 1
ATOM 1535 C C . LYS B 1 53 ? 11.848 8.658 17.672 1.00 14.54 40 LYS B C 1
ATOM 1536 O O . LYS B 1 53 ? 12.561 8.388 16.689 1.00 17.06 40 LYS B O 1
ATOM 1542 N N . THR B 1 54 ? 10.520 8.729 17.622 1.00 11.80 41 THR B N 1
ATOM 1543 C CA . THR B 1 54 ? 9.721 8.539 16.398 1.00 12.64 41 THR B CA 1
ATOM 1544 C C . THR B 1 54 ? 9.200 9.872 15.862 1.00 12.19 41 THR B C 1
ATOM 1545 O O . THR B 1 54 ? 8.472 9.879 14.869 1.00 13.25 41 THR B O 1
ATOM 1549 N N . ALA B 1 55 ? 9.583 11.009 16.436 1.00 12.44 42 ALA B N 1
ATOM 1550 C CA . ALA B 1 55 ? 9.037 12.317 16.035 1.00 11.52 42 ALA B CA 1
ATOM 1551 C C . ALA B 1 55 ? 9.712 12.867 14.794 1.00 12.52 42 ALA B C 1
ATOM 1552 O O . ALA B 1 55 ? 9.236 13.893 14.298 1.00 13.81 42 ALA B O 1
ATOM 1554 N N . ARG B 1 56 ? 10.795 12.261 14.317 1.00 12.66 43 ARG B N 1
ATOM 1555 C CA . ARG B 1 56 ? 11.486 12.706 13.084 1.00 13.82 43 ARG B CA 1
ATOM 1556 C C . ARG B 1 56 ? 11.829 14.187 13.222 1.00 13.47 43 ARG B C 1
ATOM 1557 O O . ARG B 1 56 ? 11.531 14.966 12.319 1.00 14.76 43 ARG B O 1
ATOM 1565 N N . LEU B 1 57 ? 12.486 14.541 14.313 1.00 13.20 44 LEU B N 1
ATOM 1566 C CA . LEU B 1 57 ? 12.760 15.959 14.603 1.00 14.08 44 LEU B CA 1
ATOM 1567 C C . LEU B 1 57 ? 13.727 16.576 13.608 1.00 14.66 44 LEU B C 1
ATOM 1568 O O . LEU B 1 57 ? 14.741 15.947 13.255 1.00 16.56 44 LEU B O 1
ATOM 1573 N N . ALA B 1 58 ? 13.465 17.828 13.282 1.00 14.82 45 ALA B N 1
ATOM 1574 C CA . ALA B 1 58 ? 14.344 18.571 12.355 1.00 16.01 45 ALA B CA 1
ATOM 1575 C C . ALA B 1 58 ? 15.473 19.256 13.093 1.00 19.19 45 ALA B C 1
ATOM 1576 O O . ALA B 1 58 ? 16.525 19.455 12.440 1.00 24.70 45 ALA B O 1
ATOM 1578 N N . GLY B 1 59 ? 15.258 19.633 14.352 1.00 19.60 46 GLY B N 1
ATOM 1579 C CA . GLY B 1 59 ? 16.157 20.540 15.052 1.00 25.18 46 GLY B CA 1
ATOM 1580 C C . GLY B 1 59 ? 16.715 19.972 16.317 1.00 26.66 46 GLY B C 1
ATOM 1581 O O . GLY B 1 59 ? 16.586 18.715 16.508 1.00 25.31 46 GLY B O 1
ATOM 1582 N N . ALA B 1 60 ? 17.269 20.922 17.114 1.00 28.45 47 ALA B N 1
ATOM 1583 C CA . ALA B 1 60 ? 18.174 20.738 18.260 1.00 26.45 47 ALA B CA 1
ATOM 1584 C C . ALA B 1 60 ? 17.313 20.379 19.477 1.00 20.65 47 ALA B C 1
ATOM 1585 O O . ALA B 1 60 ? 16.684 21.355 20.102 1.00 24.06 47 ALA B O 1
ATOM 1587 N N . VAL B 1 61 ? 17.554 19.149 19.982 1.00 24.60 48 VAL B N 1
ATOM 1588 C CA . VAL B 1 61 ? 16.985 18.709 21.291 1.00 20.16 48 VAL B CA 1
ATOM 1589 C C . VAL B 1 61 ? 17.959 17.857 22.098 1.00 19.54 48 VAL B C 1
ATOM 1590 O O . VAL B 1 61 ? 18.680 17.034 21.563 1.00 23.96 48 VAL B O 1
ATOM 1597 N N . SER B 1 62 ? 17.904 17.993 23.416 1.00 15.62 49 SER B N 1
ATOM 1598 C CA . SER B 1 62 ? 18.586 17.067 24.313 1.00 15.56 49 SER B CA 1
ATOM 1599 C C . SER B 1 62 ? 17.771 16.868 25.585 1.00 13.08 49 SER B C 1
ATOM 1600 O O . SER B 1 62 ? 17.037 17.766 25.983 1.00 14.51 49 SER B O 1
ATOM 1603 N N . ILE B 1 63 ? 17.909 15.697 26.134 1.00 12.25 50 ILE B N 1
ATOM 1604 C CA . ILE B 1 63 ? 17.112 15.228 27.296 1.00 12.41 50 ILE B CA 1
ATOM 1605 C C . ILE B 1 63 ? 18.055 14.887 28.415 1.00 13.11 50 ILE B C 1
ATOM 1606 O O . ILE B 1 63 ? 19.054 14.193 28.158 1.00 16.14 50 ILE B O 1
ATOM 1611 N N . VAL B 1 64 ? 17.742 15.324 29.613 1.00 12.34 51 VAL B N 1
ATOM 1612 C CA . VAL B 1 64 ? 18.549 15.120 30.823 1.00 13.04 51 VAL B CA 1
ATOM 1613 C C . VAL B 1 64 ? 17.624 14.529 31.876 1.00 11.63 51 VAL B C 1
ATOM 1614 O O . VAL B 1 64 ? 16.574 15.123 32.184 1.00 12.30 51 VAL B O 1
ATOM 1618 N N . ALA B 1 65 ? 18.046 13.441 32.500 1.00 12.65 52 ALA B N 1
ATOM 1619 C CA . ALA B 1 65 ? 17.316 12.850 33.627 1.00 13.82 52 ALA B CA 1
ATOM 1620 C C . ALA B 1 65 ? 17.651 13.571 34.944 1.00 13.65 52 ALA B C 1
ATOM 1621 O O . ALA B 1 65 ? 18.841 13.683 35.283 1.00 16.62 52 ALA B O 1
ATOM 1623 N N . LEU B 1 66 ? 16.627 13.950 35.720 1.00 11.55 53 LEU B N 1
ATOM 1624 C CA . LEU B 1 66 ? 16.822 14.532 37.069 1.00 12.48 53 LEU B CA 1
ATOM 1625 C C . LEU B 1 66 ? 16.381 13.647 38.211 1.00 14.02 53 LEU B C 1
ATOM 1626 O O . LEU B 1 66 ? 17.028 13.662 39.273 1.00 16.01 53 LEU B O 1
ATOM 1631 N N . SER B 1 67 ? 15.282 12.951 38.077 1.00 13.50 54 SER B N 1
ATOM 1632 C CA . SER B 1 67 ? 14.707 12.178 39.176 1.00 14.68 54 SER B CA 1
ATOM 1633 C C . SER B 1 67 ? 13.754 11.135 38.640 1.00 14.64 54 SER B C 1
ATOM 1634 O O . SER B 1 67 ? 13.111 11.365 37.609 1.00 15.60 54 SER B O 1
ATOM 1637 N N . ARG B 1 68 ? 13.583 10.092 39.430 1.00 15.26 55 ARG B N 1
ATOM 1638 C CA . ARG B 1 68 ? 12.451 9.154 39.286 1.00 17.71 55 ARG B CA 1
ATOM 1639 C C . ARG B 1 68 ? 11.636 9.062 40.580 1.00 23.53 55 ARG B C 1
ATOM 1640 O O . ARG B 1 68 ? 10.843 8.089 40.696 1.00 27.48 55 ARG B O 1
ATOM 1648 N N . LYS B 1 69 ? 11.884 9.964 41.541 1.00 26.62 56 LYS B N 1
ATOM 1649 C CA . LYS B 1 69 ? 11.292 10.016 42.910 1.00 31.34 56 LYS B CA 1
ATOM 1650 C C . LYS B 1 69 ? 9.821 10.436 42.780 1.00 31.96 56 LYS B C 1
ATOM 1651 O O . LYS B 1 69 ? 9.463 11.118 41.812 1.00 40.20 56 LYS B O 1
ATOM 1657 N N . ASP B 1 70 ? 8.967 9.989 43.692 1.00 32.92 57 ASP B N 1
ATOM 1658 C CA . ASP B 1 70 ? 7.510 10.286 43.629 1.00 34.14 57 ASP B CA 1
ATOM 1659 C C . ASP B 1 70 ? 7.324 11.793 43.861 1.00 26.89 57 ASP B C 1
ATOM 1660 O O . ASP B 1 70 ? 7.905 12.284 44.881 1.00 31.43 57 ASP B O 1
ATOM 1665 N N . SER B 1 71 ? 6.609 12.524 42.975 1.00 32.18 58 SER B N 1
ATOM 1666 C CA . SER B 1 71 ? 6.430 14.012 43.049 1.00 30.50 58 SER B CA 1
ATOM 1667 C C . SER B 1 71 ? 5.786 14.408 44.385 1.00 27.26 58 SER B C 1
ATOM 1668 O O . SER B 1 71 ? 6.155 15.467 44.902 1.00 30.31 58 SER B O 1
ATOM 1671 N N . LEU B 1 72 ? 4.990 13.531 45.001 1.00 33.07 59 LEU B N 1
ATOM 1672 C CA . LEU B 1 72 ? 4.445 13.758 46.370 1.00 40.24 59 LEU B CA 1
ATOM 1673 C C . LEU B 1 72 ? 5.589 13.818 47.392 1.00 38.84 59 LEU B C 1
ATOM 1674 O O . LEU B 1 72 ? 5.419 14.485 48.431 1.00 43.07 59 LEU B O 1
ATOM 1679 N N . ASP B 1 73 ? 6.733 13.202 47.091 1.00 36.07 60 ASP B N 1
ATOM 1680 C CA . ASP B 1 73 ? 7.860 13.046 48.054 1.00 40.23 60 ASP B CA 1
ATOM 1681 C C . ASP B 1 73 ? 8.919 14.128 47.805 1.00 39.97 60 ASP B C 1
ATOM 1682 O O . ASP B 1 73 ? 9.889 14.153 48.564 1.00 41.26 60 ASP B O 1
ATOM 1687 N N . PHE B 1 74 ? 8.709 15.020 46.823 1.00 39.25 61 PHE B N 1
ATOM 1688 C CA . PHE B 1 74 ? 9.599 16.185 46.587 1.00 33.66 61 PHE B CA 1
ATOM 1689 C C . PHE B 1 74 ? 9.521 17.140 47.788 1.00 32.46 61 PHE B C 1
ATOM 1690 O O . PHE B 1 74 ? 8.419 17.532 48.220 1.00 33.89 61 PHE B O 1
ATOM 1698 N N . THR B 1 75 ? 10.698 17.506 48.290 1.00 32.54 62 THR B N 1
ATOM 1699 C CA . THR B 1 75 ? 10.954 18.471 49.379 1.00 32.05 62 THR B CA 1
ATOM 1700 C C . THR B 1 75 ? 11.270 19.853 48.810 1.00 25.42 62 THR B C 1
ATOM 1701 O O . THR B 1 75 ? 11.448 19.971 47.554 1.00 25.88 62 THR B O 1
ATOM 1705 N N . GLU B 1 76 ? 11.356 20.873 49.654 1.00 27.10 63 GLU B N 1
ATOM 1706 C CA . GLU B 1 76 ? 11.778 22.224 49.217 1.00 26.39 63 GLU B CA 1
ATOM 1707 C C . GLU B 1 76 ? 13.200 22.093 48.674 1.00 27.95 63 GLU B C 1
ATOM 1708 O O . GLU B 1 76 ? 13.483 22.721 47.642 1.00 25.35 63 GLU B O 1
ATOM 1714 N N . ALA B 1 77 ? 14.043 21.276 49.314 1.00 25.12 64 ALA B N 1
ATOM 1715 C CA . ALA B 1 77 ? 15.412 20.976 48.828 1.00 25.60 64 ALA B CA 1
ATOM 1716 C C . ALA B 1 77 ? 15.388 20.421 47.394 1.00 24.76 64 ALA B C 1
ATOM 1717 O O . ALA B 1 77 ? 16.290 20.807 46.590 1.00 27.88 64 ALA B O 1
ATOM 1719 N N . ASP B 1 78 ? 14.499 19.469 47.095 1.00 23.92 65 ASP B N 1
ATOM 1720 C CA . ASP B 1 78 ? 14.329 18.896 45.729 1.00 23.88 65 ASP B CA 1
ATOM 1721 C C . ASP B 1 78 ? 13.933 19.964 44.722 1.00 22.31 65 ASP B C 1
ATOM 1722 O O . ASP B 1 78 ? 14.531 19.999 43.651 1.00 21.66 65 ASP B O 1
ATOM 1727 N N . ARG B 1 79 ? 12.967 20.801 45.032 1.00 20.43 66 ARG B N 1
ATOM 1728 C CA . ARG B 1 79 ? 12.568 21.895 44.133 1.00 20.00 66 ARG B CA 1
ATOM 1729 C C . ARG B 1 79 ? 13.757 22.837 43.932 1.00 19.58 66 ARG B C 1
ATOM 1730 O O . ARG B 1 79 ? 13.995 23.192 42.782 1.00 19.20 66 ARG B O 1
ATOM 1738 N N . GLU B 1 80 ? 14.530 23.156 44.989 1.00 20.98 67 GLU B N 1
ATOM 1739 C CA . GLU B 1 80 ? 15.710 24.050 44.837 1.00 20.24 67 GLU B CA 1
ATOM 1740 C C . GLU B 1 80 ? 16.704 23.377 43.855 1.00 20.12 67 GLU B C 1
ATOM 1741 O O . GLU B 1 80 ? 17.296 24.040 43.026 1.00 18.21 67 GLU B O 1
ATOM 1747 N N . ALA B 1 81 ? 16.921 22.087 43.962 1.00 17.68 68 ALA B N 1
ATOM 1748 C CA . ALA B 1 81 ? 17.875 21.360 43.089 1.00 16.98 68 ALA B CA 1
ATOM 1749 C C . ALA B 1 81 ? 17.329 21.310 41.663 1.00 16.03 68 ALA B C 1
ATOM 1750 O O . ALA B 1 81 ? 18.123 21.439 40.723 1.00 15.71 68 ALA B O 1
ATOM 1752 N N . ILE B 1 82 ? 16.029 21.164 41.463 1.00 15.61 69 ILE B N 1
ATOM 1753 C CA . ILE B 1 82 ? 15.471 21.226 40.087 1.00 14.44 69 ILE B CA 1
ATOM 1754 C C . ILE B 1 82 ? 15.723 22.617 39.534 1.00 14.47 69 ILE B C 1
ATOM 1755 O O . ILE B 1 82 ? 16.120 22.734 38.395 1.00 14.39 69 ILE B O 1
ATOM 1760 N N . GLY B 1 83 ? 15.488 23.661 40.344 1.00 14.94 70 GLY B N 1
ATOM 1761 C CA . GLY B 1 83 ? 15.729 25.031 39.872 1.00 16.06 70 GLY B CA 1
ATOM 1762 C C . GLY B 1 83 ? 17.162 25.228 39.455 1.00 13.97 70 GLY B C 1
ATOM 1763 O O . GLY B 1 83 ? 17.442 25.868 38.447 1.00 14.73 70 GLY B O 1
ATOM 1764 N N . ARG B 1 84 ? 18.107 24.753 40.288 1.00 15.93 71 ARG B N 1
ATOM 1765 C CA . ARG B 1 84 ? 19.535 24.922 39.936 1.00 15.74 71 ARG B CA 1
ATOM 1766 C C . ARG B 1 84 ? 19.845 24.139 38.663 1.00 12.70 71 ARG B C 1
ATOM 1767 O O . ARG B 1 84 ? 20.621 24.591 37.811 1.00 14.72 71 ARG B O 1
ATOM 1781 N N . ALA B 1 85 ? 19.262 22.937 38.515 1.00 14.13 72 ALA B N 1
ATOM 1782 C CA . ALA B 1 85 ? 19.532 22.116 37.307 1.00 12.85 72 ALA B CA 1
ATOM 1783 C C . ALA B 1 85 ? 19.020 22.841 36.052 1.00 12.40 72 ALA B C 1
ATOM 1784 O O . ALA B 1 85 ? 19.692 22.897 35.020 1.00 13.27 72 ALA B O 1
ATOM 1786 N N . VAL B 1 86 ? 17.806 23.409 36.116 1.00 13.54 73 VAL B N 1
ATOM 1787 C CA . VAL B 1 86 ? 17.292 24.161 34.945 1.00 13.58 73 VAL B CA 1
ATOM 1788 C C . VAL B 1 86 ? 18.206 25.367 34.646 1.00 13.16 73 VAL B C 1
ATOM 1789 O O . VAL B 1 86 ? 18.507 25.666 33.482 1.00 14.02 73 VAL B O 1
ATOM 1793 N N . GLY B 1 87 ? 18.754 26.001 35.678 1.00 13.91 74 GLY B N 1
ATOM 1794 C CA . GLY B 1 87 ? 19.677 27.133 35.537 1.00 14.33 74 GLY B CA 1
ATOM 1795 C C . GLY B 1 87 ? 20.997 26.734 34.907 1.00 13.92 74 GLY B C 1
ATOM 1796 O O . GLY B 1 87 ? 21.678 27.632 34.356 1.00 16.63 74 GLY B O 1
ATOM 1797 N N . GLN B 1 88 ? 21.384 25.472 34.954 1.00 12.90 75 GLN B N 1
ATOM 1798 C CA . GLN B 1 88 ? 22.599 24.978 34.297 1.00 12.10 75 GLN B CA 1
ATOM 1799 C C . GLN B 1 88 ? 22.469 24.927 32.796 1.00 12.60 75 GLN B C 1
ATOM 1800 O O . GLN B 1 88 ? 23.502 24.826 32.122 1.00 13.68 75 GLN B O 1
ATOM 1806 N N . ALA B 1 89 ? 21.257 24.908 32.264 1.00 12.48 76 ALA B N 1
ATOM 1807 C CA . ALA B 1 89 ? 21.062 24.867 30.814 1.00 13.19 76 ALA B CA 1
ATOM 1808 C C . ALA B 1 89 ? 21.277 26.271 30.252 1.00 13.54 76 ALA B C 1
ATOM 1809 O O . ALA B 1 89 ? 20.591 27.210 30.667 1.00 16.02 76 ALA B O 1
ATOM 1811 N N . VAL B 1 90 ? 22.060 26.386 29.237 1.00 15.03 77 VAL B N 1
ATOM 1812 C CA . VAL B 1 90 ? 22.167 27.690 28.540 1.00 16.91 77 VAL B CA 1
ATOM 1813 C C . VAL B 1 90 ? 20.950 27.895 27.647 1.00 16.50 77 VAL B C 1
ATOM 1814 O O . VAL B 1 90 ? 20.615 29.054 27.384 1.00 17.65 77 VAL B O 1
ATOM 1818 N N . GLU B 1 91 ? 20.209 26.844 27.261 1.00 15.01 78 GLU B N 1
ATOM 1819 C CA . GLU B 1 91 ? 18.974 26.970 26.451 1.00 14.16 78 GLU B CA 1
ATOM 1820 C C . GLU B 1 91 ? 17.992 27.868 27.169 1.00 13.36 78 GLU B C 1
ATOM 1821 O O . GLU B 1 91 ? 17.837 27.794 28.366 1.00 15.64 78 GLU B O 1
ATOM 1827 N N . ASP B 1 92 ? 17.255 28.634 26.379 1.00 14.57 79 ASP B N 1
ATOM 1828 C CA . ASP B 1 92 ? 16.195 29.493 26.929 1.00 16.16 79 ASP B CA 1
ATOM 1829 C C . ASP B 1 92 ? 14.823 28.883 26.727 1.00 14.45 79 ASP B C 1
ATOM 1830 O O . ASP B 1 92 ? 13.870 29.542 27.118 1.00 18.57 79 ASP B O 1
ATOM 1835 N N . HIS B 1 93 ? 14.725 27.686 26.188 1.00 12.41 80 HIS B N 1
ATOM 1836 C CA . HIS B 1 93 ? 13.449 26.965 25.947 1.00 12.11 80 HIS B CA 1
ATOM 1837 C C . HIS B 1 93 ? 13.585 25.623 26.659 1.00 12.12 80 HIS B C 1
ATOM 1838 O O . HIS B 1 93 ? 14.427 24.836 26.265 1.00 12.34 80 HIS B O 1
ATOM 1845 N N . ILE B 1 94 ? 12.729 25.392 27.662 1.00 11.39 81 ILE B N 1
ATOM 1846 C CA . ILE B 1 94 ? 12.878 24.258 28.587 1.00 10.87 81 ILE B CA 1
ATOM 1847 C C . ILE B 1 94 ? 11.544 23.530 28.728 1.00 11.27 81 ILE B C 1
ATOM 1848 O O . ILE B 1 94 ? 10.531 24.194 29.008 1.00 11.50 81 ILE B O 1
ATOM 1853 N N . LEU B 1 95 ? 11.564 22.210 28.632 1.00 10.78 82 LEU B N 1
ATOM 1854 C CA . LEU B 1 95 ? 10.437 21.361 29.013 1.00 10.33 82 LEU B CA 1
ATOM 1855 C C . LEU B 1 95 ? 10.839 20.507 30.197 1.00 10.42 82 LEU B C 1
ATOM 1856 O O . LEU B 1 95 ? 11.923 19.886 30.156 1.00 11.69 82 LEU B O 1
ATOM 1861 N N . LEU B 1 96 ? 10.010 20.447 31.226 1.00 10.18 83 LEU B N 1
ATOM 1862 C CA . LEU B 1 96 ? 10.237 19.597 32.393 1.00 10.60 83 LEU B CA 1
ATOM 1863 C C . LEU B 1 96 ? 9.051 18.637 32.508 1.00 10.18 83 LEU B C 1
ATOM 1864 O O . LEU B 1 96 ? 7.927 19.100 32.780 1.00 11.38 83 LEU B O 1
ATOM 1869 N N . THR B 1 97 ? 9.287 17.356 32.333 1.00 10.42 84 THR B N 1
ATOM 1870 C CA . THR B 1 97 ? 8.241 16.339 32.514 1.00 10.58 84 THR B CA 1
ATOM 1871 C C . THR B 1 97 ? 8.231 15.948 33.982 1.00 10.63 84 THR B C 1
ATOM 1872 O O . THR B 1 97 ? 9.306 15.849 34.615 1.00 11.64 84 THR B O 1
ATOM 1876 N N . HIS B 1 98 ? 7.038 15.749 34.556 1.00 10.89 85 HIS B N 1
ATOM 1877 C CA . HIS B 1 98 ? 6.890 15.753 36.010 1.00 12.03 85 HIS B CA 1
ATOM 1878 C C . HIS B 1 98 ? 5.563 15.063 36.376 1.00 12.03 85 HIS B C 1
ATOM 1879 O O . HIS B 1 98 ? 4.632 15.072 35.578 1.00 12.78 85 HIS B O 1
ATOM 1886 N N . GLY B 1 99 ? 5.466 14.622 37.616 1.00 13.27 86 GLY B N 1
ATOM 1887 C CA . GLY B 1 99 ? 4.174 14.162 38.148 1.00 13.61 86 GLY B CA 1
ATOM 1888 C C . GLY B 1 99 ? 3.182 15.301 38.271 1.00 14.70 86 GLY B C 1
ATOM 1889 O O . GLY B 1 99 ? 3.592 16.434 38.521 1.00 15.21 86 GLY B O 1
ATOM 1890 N N . THR B 1 100 ? 1.891 15.029 38.134 1.00 14.73 87 THR B N 1
ATOM 1891 C CA . THR B 1 100 ? 0.879 16.086 38.243 1.00 15.31 87 THR B CA 1
ATOM 1892 C C . THR B 1 100 ? 0.574 16.411 39.706 1.00 16.28 87 THR B C 1
ATOM 1893 O O . THR B 1 100 ? 0.122 17.552 39.919 1.00 17.19 87 THR B O 1
ATOM 1897 N N . ASP B 1 101 ? 0.834 15.528 40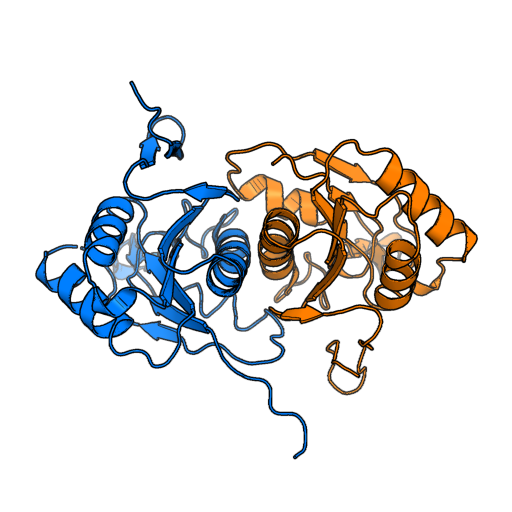.670 1.00 18.09 88 ASP B N 1
ATOM 1898 C CA . ASP B 1 101 ? 0.442 15.790 42.077 1.00 20.69 88 ASP B CA 1
ATOM 1899 C C . ASP B 1 101 ? 1.074 17.076 42.609 1.00 19.52 88 ASP B C 1
ATOM 1900 O O . ASP B 1 101 ? 0.416 17.802 43.373 1.00 21.03 88 ASP B O 1
ATOM 1905 N N . THR B 1 102 ? 2.352 17.325 42.327 1.00 18.53 89 THR B N 1
ATOM 1906 C CA . THR B 1 102 ? 3.034 18.531 42.869 1.00 17.28 89 THR B CA 1
ATOM 1907 C C . THR B 1 102 ? 3.619 19.394 41.739 1.00 16.28 89 THR B C 1
ATOM 1908 O O . THR B 1 102 ? 4.477 20.232 41.978 1.00 16.58 89 THR B O 1
ATOM 1912 N N . MET B 1 103 ? 3.077 19.262 40.533 1.00 15.81 90 MET B N 1
ATOM 1913 C CA . MET B 1 103 ? 3.494 20.064 39.368 1.00 14.40 90 MET B CA 1
ATOM 1914 C C . MET B 1 103 ? 3.297 21.558 39.680 1.00 14.85 90 MET B C 1
ATOM 1915 O O . MET B 1 103 ? 4.129 22.375 39.334 1.00 15.26 90 MET B O 1
ATOM 1920 N N . VAL B 1 104 ? 2.172 21.919 40.273 1.00 15.45 91 VAL B N 1
ATOM 1921 C CA . VAL B 1 104 ? 1.904 23.355 40.565 1.00 16.05 91 VAL B CA 1
ATOM 1922 C C . VAL B 1 104 ? 2.947 23.865 41.580 1.00 15.21 91 VAL B C 1
ATOM 1923 O O . VAL B 1 104 ? 3.502 24.965 41.356 1.00 16.05 91 VAL B O 1
ATOM 1927 N N . GLU B 1 105 ? 3.282 23.079 42.593 1.00 16.08 92 GLU B N 1
ATOM 1928 C CA . GLU B 1 105 ? 4.311 23.520 43.570 1.00 17.87 92 GLU B CA 1
ATOM 1929 C C . GLU B 1 105 ? 5.680 23.719 42.909 1.00 17.53 92 GLU B C 1
ATOM 1930 O O . GLU B 1 105 ? 6.326 24.742 43.164 1.00 16.96 92 GLU B O 1
ATOM 1936 N N . THR B 1 106 ? 6.142 22.793 42.073 1.00 15.06 93 THR B N 1
ATOM 1937 C CA . THR B 1 106 ? 7.419 22.997 41.383 1.00 15.64 93 THR B CA 1
ATOM 1938 C C . THR B 1 106 ? 7.295 24.225 40.495 1.00 15.00 93 THR B C 1
ATOM 1939 O O . THR B 1 106 ? 8.229 25.032 40.439 1.00 15.19 93 THR B O 1
ATOM 1943 N N . ALA B 1 107 ? 6.224 24.347 39.703 1.00 14.62 94 ALA B N 1
ATOM 1944 C CA . ALA B 1 107 ? 6.122 25.456 38.753 1.00 14.42 94 ALA B CA 1
ATOM 1945 C C . ALA B 1 107 ? 6.162 26.796 39.499 1.00 14.52 94 ALA B C 1
ATOM 1946 O O . ALA B 1 107 ? 6.798 27.717 39.011 1.00 15.34 94 ALA B O 1
ATOM 1948 N N . ARG B 1 108 ? 5.385 26.910 40.565 1.00 15.97 95 ARG B N 1
ATOM 1949 C CA . ARG B 1 108 ? 5.360 28.196 41.326 1.00 17.41 95 ARG B CA 1
ATOM 1950 C C . ARG B 1 108 ? 6.750 28.517 41.881 1.00 17.53 95 ARG B C 1
ATOM 1951 O O . ARG B 1 108 ? 7.221 29.672 41.806 1.00 19.85 95 ARG B O 1
ATOM 1959 N N . TYR B 1 109 ? 7.452 27.506 42.363 1.00 17.04 96 TYR B N 1
ATOM 1960 C CA . TYR B 1 109 ? 8.826 27.688 42.876 1.00 17.08 96 TYR B CA 1
ATOM 1961 C C . TYR B 1 109 ? 9.727 28.224 41.746 1.00 17.30 96 TYR B C 1
ATOM 1962 O O . TYR B 1 109 ? 10.458 29.237 41.894 1.00 17.63 96 TYR B O 1
ATOM 1971 N N . LEU B 1 110 ? 9.721 27.575 40.594 1.00 16.64 97 LEU B N 1
ATOM 1972 C CA . LEU B 1 110 ? 10.581 28.007 39.474 1.00 15.07 97 LEU B CA 1
ATOM 1973 C C . LEU B 1 110 ? 10.235 29.424 39.033 1.00 15.90 97 LEU B C 1
ATOM 1974 O O . LEU B 1 110 ? 11.127 30.172 38.608 1.00 16.41 97 LEU B O 1
ATOM 1979 N N . GLY B 1 111 ? 8.951 29.783 39.063 1.00 16.84 98 GLY B N 1
ATOM 1980 C CA . GLY B 1 111 ? 8.491 31.111 38.625 1.00 18.57 98 GLY B CA 1
ATOM 1981 C C . GLY B 1 111 ? 9.031 32.235 39.479 1.00 21.27 98 GLY B C 1
ATOM 1982 O O . GLY B 1 111 ? 9.001 33.381 39.021 1.00 25.59 98 GLY B O 1
ATOM 1983 N N . GLY B 1 112 ? 9.480 31.916 40.688 1.00 21.18 99 GLY B N 1
ATOM 1984 C CA . GLY B 1 112 ? 10.001 32.911 41.631 1.00 22.92 99 GLY B CA 1
ATOM 1985 C C . GLY B 1 112 ? 11.504 33.105 41.538 1.00 24.61 99 GLY B C 1
ATOM 1986 O O . GLY B 1 112 ? 12.011 33.917 42.302 1.00 29.60 99 GLY B O 1
ATOM 1987 N N . LEU B 1 113 ? 12.214 32.357 40.688 1.00 22.98 100 LEU B N 1
ATOM 1988 C CA . LEU B 1 113 ? 13.706 32.390 40.624 1.00 23.66 100 LEU B CA 1
ATOM 1989 C C . LEU B 1 113 ? 14.125 33.445 39.613 1.00 27.35 100 LEU B C 1
ATOM 1990 O O . LEU B 1 113 ? 13.946 33.280 38.401 1.00 24.33 100 LEU B O 1
ATOM 1995 N N . PRO B 1 114 ? 14.732 34.573 40.055 1.00 29.83 101 PRO B N 1
ATOM 1996 C CA . PRO B 1 114 ? 15.152 35.576 39.071 1.00 30.29 101 PRO B CA 1
ATOM 1997 C C . PRO B 1 114 ? 16.153 35.004 38.038 1.00 25.82 101 PRO B C 1
ATOM 1998 O O . PRO B 1 114 ? 16.202 35.482 36.888 1.00 28.04 101 PRO B O 1
ATOM 2002 N N . GLU B 1 115 ? 16.937 34.003 38.456 1.00 26.88 102 GLU B N 1
ATOM 2003 C CA . GLU B 1 115 ? 17.921 33.256 37.621 1.00 30.03 102 GLU B CA 1
ATOM 2004 C C . GLU B 1 115 ? 17.266 32.735 36.335 1.00 26.12 102 GLU B C 1
ATOM 2005 O O . GLU B 1 115 ? 17.955 32.614 35.326 1.00 28.86 102 GLU B O 1
ATOM 2011 N N . LEU B 1 116 ? 15.983 32.388 36.370 1.00 24.33 103 LEU B N 1
ATOM 2012 C CA . LEU B 1 116 ? 15.310 31.739 35.214 1.00 20.48 103 LEU B CA 1
ATOM 2013 C C . LEU B 1 116 ? 14.475 32.746 34.418 1.00 21.74 103 LEU B C 1
ATOM 2014 O O . LEU B 1 116 ? 13.787 32.324 33.505 1.00 22.10 103 LEU B O 1
ATOM 2019 N N . ALA B 1 117 ? 14.573 34.054 34.705 1.00 26.31 104 ALA B N 1
ATOM 2020 C CA . ALA B 1 117 ? 13.576 35.043 34.209 1.00 26.89 104 ALA B CA 1
ATOM 2021 C C . ALA B 1 117 ? 13.539 35.169 32.671 1.00 22.96 104 ALA B C 1
ATOM 2022 O O . ALA B 1 117 ? 12.477 35.570 32.130 1.00 27.57 104 ALA B O 1
ATOM 2024 N N . GLY B 1 118 ? 14.647 34.915 31.979 1.00 21.36 105 GLY B N 1
ATOM 2025 C CA . GLY B 1 118 ? 14.740 34.969 30.511 1.00 20.98 105 GLY B CA 1
ATOM 2026 C C . GLY B 1 118 ? 14.332 33.671 29.829 1.00 18.47 105 GLY B C 1
ATOM 2027 O O . GLY B 1 118 ? 14.271 33.645 28.593 1.00 23.45 105 GLY B O 1
ATOM 2028 N N . LYS B 1 119 ? 14.075 32.617 30.594 1.00 16.24 106 LYS B N 1
ATOM 2029 C CA . LYS B 1 119 ? 13.718 31.317 30.006 1.00 14.60 106 LYS B CA 1
ATOM 2030 C C . LYS B 1 119 ? 12.204 31.161 29.900 1.00 14.09 106 LYS B C 1
ATOM 2031 O O . LYS B 1 119 ? 11.477 31.649 30.748 1.00 15.47 106 LYS B O 1
ATOM 2037 N N . THR B 1 120 ? 11.815 30.406 28.879 1.00 13.25 107 THR B N 1
ATOM 2038 C CA . THR B 1 120 ? 10.460 29.818 28.758 1.00 12.86 107 THR B CA 1
ATOM 2039 C C . THR B 1 120 ? 10.527 28.412 29.331 1.00 11.55 107 THR B C 1
ATOM 2040 O O . THR B 1 120 ? 11.230 27.584 28.758 1.00 12.69 107 THR B O 1
ATOM 2044 N N . VAL B 1 121 ? 9.881 28.174 30.450 1.00 11.73 108 VAL B N 1
ATOM 2045 C CA . VAL B 1 121 ? 9.928 26.872 31.133 1.00 12.28 108 VAL B CA 1
ATOM 2046 C C . VAL B 1 121 ? 8.505 26.333 31.153 1.00 11.47 108 VAL B C 1
ATOM 2047 O O . VAL B 1 121 ? 7.617 26.963 31.758 1.00 12.22 108 VAL B O 1
ATOM 2051 N N . VAL B 1 122 ? 8.297 25.170 30.559 1.00 10.61 109 VAL B N 1
ATOM 2052 C CA . VAL B 1 122 ? 6.978 24.510 30.531 1.00 10.49 109 VAL B CA 1
ATOM 2053 C C . VAL B 1 122 ? 7.054 23.199 31.281 1.00 10.53 109 VAL B C 1
ATOM 2054 O O . VAL B 1 122 ? 7.940 22.377 30.977 1.00 11.71 109 VAL B O 1
ATOM 2058 N N . LEU B 1 123 ? 6.158 22.968 32.220 1.00 10.08 110 LEU B N 1
ATOM 2059 C CA . LEU B 1 123 ? 5.986 21.676 32.875 1.00 10.45 110 LEU B CA 1
ATOM 2060 C C . LEU B 1 123 ? 4.841 20.939 32.193 1.00 10.12 110 LEU B C 1
ATOM 2061 O O . LEU B 1 123 ? 3.811 21.537 31.893 1.00 10.41 110 LEU B O 1
ATOM 2066 N N . SER B 1 124 ? 5.029 19.636 32.019 1.00 9.83 111 SER B N 1
ATOM 2067 C CA . SER B 1 124 ? 3.949 18.782 31.503 1.00 10.09 111 SER B CA 1
ATOM 2068 C C . SER B 1 124 ? 4.190 17.377 32.017 1.00 10.04 111 SER B C 1
ATOM 2069 O O . SER B 1 124 ? 5.110 17.066 32.776 1.00 10.76 111 SER B O 1
ATOM 2072 N N . GLY B 1 125 ? 3.279 16.497 31.625 1.00 11.21 112 GLY B N 1
ATOM 2073 C CA . GLY B 1 125 ? 3.229 15.121 32.127 1.00 11.59 112 GLY B CA 1
ATOM 2074 C C . GLY B 1 125 ? 2.031 14.442 31.524 1.00 10.73 112 GLY B C 1
ATOM 2075 O O . GLY B 1 125 ? 1.667 14.770 30.386 1.00 10.95 112 GLY B O 1
ATOM 2076 N N . ALA B 1 126 ? 1.420 13.538 32.262 1.00 10.37 113 ALA B N 1
ATOM 2077 C CA . ALA B 1 126 ? 0.260 12.799 31.734 1.00 10.52 113 ALA B CA 1
ATOM 2078 C C . ALA B 1 126 ? -0.601 12.318 32.862 1.00 10.71 113 ALA B C 1
ATOM 2079 O O . ALA B 1 126 ? -0.062 11.954 33.922 1.00 12.23 113 ALA B O 1
ATOM 2081 N N . MET B 1 127 ? -1.895 12.264 32.622 1.00 10.06 114 MET B N 1
ATOM 2082 C CA . MET B 1 127 ? -2.809 11.670 33.604 1.00 10.84 114 MET B CA 1
ATOM 2083 C C . MET B 1 127 ? -2.782 10.145 33.545 1.00 10.55 114 MET B C 1
ATOM 2084 O O . MET B 1 127 ? -3.131 9.506 34.533 1.00 11.52 114 MET B O 1
ATOM 2089 N N . VAL B 1 128 ? -2.398 9.590 32.411 1.00 9.71 115 VAL B N 1
ATOM 2090 C CA . VAL B 1 128 ? -2.314 8.123 32.197 1.00 9.68 115 VAL B CA 1
ATOM 2091 C C . VAL B 1 128 ? -0.878 7.824 31.779 1.00 9.18 115 VAL B C 1
ATOM 2092 O O . VAL B 1 128 ? -0.361 8.513 30.879 1.00 10.07 115 VAL B O 1
ATOM 2096 N N . PRO B 1 129 ? -0.217 6.803 32.325 1.00 9.14 116 PRO B N 1
ATOM 2097 C CA . PRO B 1 129 ? 1.154 6.499 31.907 1.00 9.32 116 PRO B CA 1
ATOM 2098 C C . PRO B 1 129 ? 1.245 6.309 30.391 1.00 8.85 116 PRO B C 1
ATOM 2099 O O . PRO B 1 129 ? 0.368 5.683 29.768 1.00 9.40 116 PRO B O 1
ATOM 2103 N N . GLY B 1 130 ? 2.347 6.781 29.794 1.00 8.85 117 GLY B N 1
ATOM 2104 C CA . GLY B 1 130 ? 2.538 6.636 28.362 1.00 9.41 117 GLY B CA 1
ATOM 2105 C C . GLY B 1 130 ? 2.517 5.187 27.903 1.00 9.48 117 GLY B C 1
ATOM 2106 O O . GLY B 1 130 ? 2.072 4.890 26.779 1.00 10.53 117 GLY B O 1
ATOM 2107 N N . ARG B 1 131 ? 2.992 4.285 28.734 1.00 9.56 118 ARG B N 1
ATOM 2108 C CA . ARG B 1 131 ? 3.064 2.849 28.417 1.00 9.86 118 ARG B CA 1
ATOM 2109 C C . ARG B 1 131 ? 1.760 2.100 28.695 1.00 9.80 118 ARG B C 1
ATOM 2110 O O . ARG B 1 131 ? 1.740 0.864 28.519 1.00 11.20 118 ARG B O 1
ATOM 2118 N N . VAL B 1 132 ? 0.708 2.785 29.109 1.00 9.51 119 VAL B N 1
ATOM 2119 C CA . VAL B 1 132 ? -0.645 2.214 29.250 1.00 10.05 119 VAL B CA 1
ATOM 2120 C C . VAL B 1 132 ? -1.466 2.670 28.042 1.00 9.66 119 VAL B C 1
ATOM 2121 O O . VAL B 1 132 ? -1.350 3.810 27.586 1.00 10.54 119 VAL B O 1
ATOM 2125 N N . GLY B 1 133 ? -2.326 1.783 27.553 1.00 9.64 120 GLY B N 1
ATOM 2126 C CA . GLY B 1 133 ? -3.200 2.137 26.420 1.00 10.28 120 GLY B CA 1
ATOM 2127 C C . GLY B 1 133 ? -4.065 3.346 26.751 1.00 9.98 120 GLY B C 1
ATOM 2128 O O . GLY B 1 133 ? -4.538 3.512 27.889 1.00 11.35 120 GLY B O 1
ATOM 2129 N N . GLY B 1 134 ? -4.332 4.164 25.744 1.00 10.93 121 GLY B N 1
ATOM 2130 C CA . GLY B 1 134 ? -5.227 5.313 25.866 1.00 11.72 121 GLY B CA 1
ATOM 2131 C C . GLY B 1 134 ? -4.620 6.488 26.596 1.00 10.52 121 GLY B C 1
ATOM 2132 O O . GLY B 1 134 ? -5.355 7.286 27.206 1.00 12.09 121 GLY B O 1
ATOM 2133 N N . SER B 1 135 ? -3.295 6.671 26.534 1.00 10.28 122 SER B N 1
ATOM 2134 C CA . SER B 1 135 ? -2.611 7.756 27.269 1.00 9.94 122 SER B CA 1
ATOM 2135 C C . SER B 1 135 ? -2.661 9.080 26.518 1.00 10.21 122 SER B C 1
ATOM 2136 O O . SER B 1 135 ? -2.484 9.117 25.291 1.00 11.10 122 SER B O 1
ATOM 2139 N N . ASP B 1 136 ? -2.746 10.142 27.271 1.00 9.87 123 ASP B N 1
ATOM 2140 C CA . ASP B 1 136 ? -2.593 11.542 26.821 1.00 9.52 123 ASP B CA 1
ATOM 2141 C C . ASP B 1 136 ? -1.137 11.950 26.602 1.00 9.11 123 ASP B C 1
ATOM 2142 O O . ASP B 1 136 ? -0.874 13.070 26.133 1.00 9.98 123 ASP B O 1
ATOM 2147 N N . ALA B 1 137 ? -0.175 11.092 26.938 1.00 9.28 124 ALA B N 1
ATOM 2148 C CA . ALA B 1 137 ? 1.248 11.504 27.018 1.00 9.33 124 ALA B CA 1
ATOM 2149 C C . ALA B 1 137 ? 1.806 12.045 25.706 1.00 9.31 124 ALA B C 1
ATOM 2150 O O . ALA B 1 137 ? 2.463 13.102 25.709 1.00 9.38 124 ALA B O 1
ATOM 2152 N N . ALA B 1 138 ? 1.658 11.338 24.580 1.00 9.45 125 ALA B N 1
ATOM 2153 C CA . ALA B 1 138 ? 2.312 11.773 23.326 1.00 9.71 125 ALA B CA 1
ATOM 2154 C C . ALA B 1 138 ? 1.753 13.109 22.852 1.00 9.18 125 ALA B C 1
ATOM 2155 O O . ALA B 1 138 ? 2.519 14.015 22.476 1.00 9.32 125 ALA B O 1
ATOM 2157 N N . PHE B 1 139 ? 0.439 13.304 22.931 1.00 8.58 126 PHE B N 1
ATOM 2158 C CA . PHE B 1 139 ? -0.177 14.593 22.607 1.00 8.92 126 PHE B CA 1
ATOM 2159 C C . PHE B 1 139 ? 0.405 15.661 23.529 1.00 8.36 126 PHE B C 1
ATOM 2160 O O . PHE B 1 139 ? 0.802 16.756 23.067 1.00 9.03 126 PHE B O 1
ATOM 2168 N N . ASN B 1 140 ? 0.467 15.376 24.831 1.00 8.51 127 ASN B N 1
ATOM 2169 C CA . ASN B 1 140 ? 0.947 16.387 25.784 1.00 9.09 127 ASN B CA 1
ATOM 2170 C C . ASN B 1 140 ? 2.381 16.765 25.502 1.00 8.83 127 ASN B C 1
ATOM 2171 O O . ASN B 1 140 ? 2.764 17.947 25.630 1.00 9.28 127 ASN B O 1
ATOM 2176 N N . ILE B 1 141 ? 3.221 15.797 25.134 1.00 8.90 128 ILE B N 1
ATOM 2177 C CA . ILE B 1 141 ? 4.626 16.102 24.795 1.00 9.23 128 ILE B CA 1
ATOM 2178 C C . ILE B 1 141 ? 4.712 16.992 23.564 1.00 9.15 128 ILE B C 1
ATOM 2179 O O . ILE B 1 141 ? 5.456 17.995 23.582 1.00 9.79 128 ILE B O 1
ATOM 2186 N N . GLY B 1 142 ? 3.977 16.690 22.498 1.00 9.00 129 GLY B N 1
ATOM 2187 C CA . GLY B 1 142 ? 4.027 17.558 21.313 1.00 9.74 129 GLY B CA 1
ATOM 2188 C C . GLY B 1 142 ? 3.536 18.970 21.632 1.00 8.86 129 GLY B C 1
ATOM 2189 O O . GLY B 1 142 ? 4.195 19.954 21.268 1.00 9.57 129 GLY B O 1
ATOM 2190 N N . PHE B 1 143 ? 2.433 19.078 22.369 1.00 8.94 130 PHE B N 1
ATOM 2191 C CA . PHE B 1 143 ? 1.856 20.388 22.723 1.00 9.30 130 PHE B CA 1
ATOM 2192 C C . PHE B 1 143 ? 2.843 21.171 23.592 1.00 9.57 130 PHE B C 1
ATOM 2193 O O . PHE B 1 143 ? 3.047 22.371 23.376 1.00 9.98 130 PHE B O 1
ATOM 2201 N N . ALA B 1 144 ? 3.461 20.494 24.551 1.00 9.39 131 ALA B N 1
ATOM 2202 C CA . ALA B 1 144 ? 4.381 21.171 25.485 1.00 9.99 131 ALA B CA 1
ATOM 2203 C C . ALA B 1 144 ? 5.692 21.560 24.815 1.00 10.35 131 ALA B C 1
ATOM 2204 O O . ALA B 1 144 ? 6.270 22.611 25.189 1.00 10.81 131 ALA B O 1
ATOM 2206 N N . CYS B 1 145 ? 6.196 20.786 23.871 1.00 10.17 132 CYS B N 1
ATOM 2207 C CA . CYS B 1 145 ? 7.378 21.182 23.094 1.00 10.48 132 CYS B CA 1
ATOM 2208 C C . CYS B 1 145 ? 7.093 22.455 22.325 1.00 10.60 132 CYS B C 1
ATOM 2209 O O . CYS B 1 145 ? 7.923 23.396 22.361 1.00 11.84 132 CYS B O 1
ATOM 2212 N N . ALA B 1 146 ? 5.979 22.528 21.628 1.00 10.85 133 ALA B N 1
ATOM 2213 C CA . ALA B 1 146 ? 5.619 23.762 20.925 1.00 11.07 133 ALA B CA 1
ATOM 2214 C C . ALA B 1 146 ? 5.482 24.903 21.918 1.00 10.71 133 ALA B C 1
ATOM 2215 O O . ALA B 1 146 ? 5.996 26.024 21.650 1.00 11.61 133 ALA B O 1
ATOM 2217 N N . ALA B 1 147 ? 4.809 24.714 23.042 1.00 10.84 134 ALA B N 1
ATOM 2218 C CA . ALA B 1 147 ? 4.634 25.773 24.044 1.00 11.34 134 ALA B CA 1
ATOM 2219 C C . ALA B 1 147 ? 5.990 26.272 24.519 1.00 11.38 134 ALA B C 1
ATOM 2220 O O . ALA B 1 147 ? 6.192 27.503 24.652 1.00 12.52 134 ALA B O 1
ATOM 2222 N N . ALA B 1 148 ? 6.923 25.382 24.800 1.00 11.31 135 ALA B N 1
ATOM 2223 C CA . ALA B 1 148 ? 8.248 25.819 25.288 1.00 12.03 135 ALA B CA 1
ATOM 2224 C C . ALA B 1 148 ? 8.976 26.634 24.222 1.00 11.73 135 ALA B C 1
ATOM 2225 O O . ALA B 1 148 ? 9.751 27.553 24.610 1.00 13.96 135 ALA B O 1
ATOM 2227 N N . LEU B 1 149 ? 8.789 26.348 22.951 1.00 11.91 136 LEU B N 1
ATOM 2228 C CA . LEU B 1 149 ? 9.433 27.126 21.874 1.00 13.94 136 LEU B CA 1
ATOM 2229 C C . LEU B 1 149 ? 8.728 28.450 21.635 1.00 14.04 136 LEU B C 1
ATOM 2230 O O . LEU B 1 149 ? 9.406 29.397 21.237 1.00 17.21 136 LEU B O 1
ATOM 2235 N N . MET B 1 150 ? 7.417 28.552 21.856 1.00 13.79 137 MET B N 1
ATOM 2236 C CA . MET B 1 150 ? 6.628 29.676 21.350 1.00 14.97 137 MET B CA 1
ATOM 2237 C C . MET B 1 150 ? 6.234 30.680 22.422 1.00 16.22 137 MET B C 1
ATOM 2238 O O . MET B 1 150 ? 5.991 31.848 22.058 1.00 19.55 137 MET B O 1
ATOM 2243 N N . LEU B 1 151 ? 6.097 30.290 23.665 1.00 14.60 138 LEU B N 1
ATOM 2244 C CA . LEU B 1 151 ? 5.608 31.212 24.696 1.00 14.32 138 LEU B CA 1
ATOM 2245 C C . LEU B 1 151 ? 6.728 32.189 25.090 1.00 14.99 138 LEU B C 1
ATOM 2246 O O . LEU B 1 151 ? 7.926 31.857 25.071 1.00 15.45 138 LEU B O 1
ATOM 2251 N N . ALA B 1 152 ? 6.317 33.345 25.572 1.00 16.09 139 ALA B N 1
ATOM 2252 C CA . ALA B 1 152 ? 7.229 34.358 26.118 1.00 17.03 139 ALA B CA 1
ATOM 2253 C C . ALA B 1 152 ? 7.880 33.851 27.383 1.00 15.26 139 ALA B C 1
ATOM 2254 O O . ALA B 1 152 ? 7.381 32.914 28.036 1.00 15.01 139 ALA B O 1
ATOM 2256 N N . PRO B 1 153 ? 9.043 34.393 27.773 1.00 16.38 140 PRO B N 1
ATOM 2257 C CA . PRO B 1 153 ? 9.659 33.976 29.021 1.00 15.47 140 PRO B CA 1
ATOM 2258 C C . PRO B 1 153 ? 8.691 33.913 30.202 1.00 15.49 140 PRO B C 1
ATOM 2259 O O . PRO B 1 153 ? 7.818 34.786 30.324 1.00 17.57 140 PRO B O 1
ATOM 2263 N N . GLY B 1 154 ? 8.823 32.888 31.037 1.00 14.19 141 GLY B N 1
ATOM 2264 C CA . GLY B 1 154 ? 7.912 32.644 32.149 1.00 14.38 141 GLY B CA 1
ATOM 2265 C C . GLY B 1 154 ? 7.898 31.166 32.462 1.00 13.36 141 GLY B C 1
ATOM 2266 O O . GLY B 1 154 ? 8.634 30.404 31.835 1.00 15.22 141 GLY B O 1
ATOM 2267 N N . VAL B 1 155 ? 7.103 30.775 33.416 1.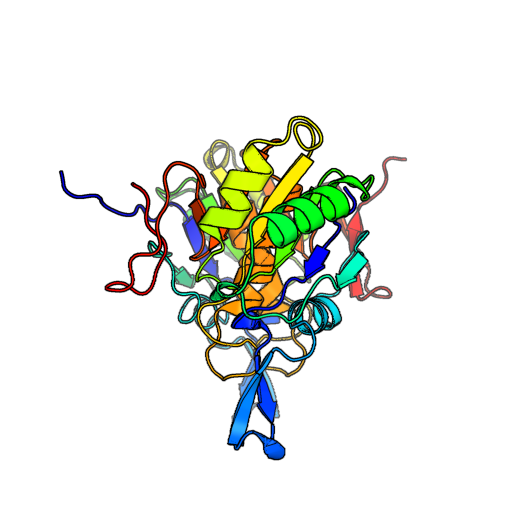00 13.70 142 VAL B N 1
ATOM 2268 C CA . VAL B 1 155 ? 6.907 29.370 33.799 1.00 13.62 142 VAL B CA 1
ATOM 2269 C C . VAL B 1 155 ? 5.439 29.053 33.579 1.00 13.31 142 VAL B C 1
ATOM 2270 O O . VAL B 1 155 ? 4.567 29.833 34.038 1.00 14.59 142 VAL B O 1
ATOM 2274 N N . TYR B 1 156 ? 5.165 27.923 32.958 1.00 12.21 143 TYR B N 1
ATOM 2275 C CA . TYR B 1 156 ? 3.798 27.527 32.566 1.00 11.83 143 TYR B CA 1
ATOM 2276 C C . TYR B 1 156 ? 3.596 26.050 32.853 1.00 12.30 143 TYR B C 1
ATOM 2277 O O . TYR B 1 156 ? 4.566 25.279 32.853 1.00 12.40 143 TYR B O 1
ATOM 2286 N N . ILE B 1 157 ? 2.325 25.643 32.980 1.00 11.64 144 ILE B N 1
ATOM 2287 C CA . ILE B 1 157 ? 1.930 24.226 32.892 1.00 11.48 144 ILE B CA 1
ATOM 2288 C C . ILE B 1 157 ? 1.178 24.051 31.604 1.00 11.10 144 ILE B C 1
ATOM 2289 O O . ILE B 1 157 ? 0.251 24.817 31.346 1.00 13.00 144 ILE B O 1
ATOM 2294 N N . ALA B 1 158 ? 1.543 23.054 30.797 1.00 11.00 145 ALA B N 1
ATOM 2295 C CA . ALA B 1 158 ? 0.845 22.775 29.533 1.00 10.56 145 ALA B CA 1
ATOM 2296 C C . ALA B 1 158 ? 0.231 21.399 29.690 1.00 10.53 145 ALA B C 1
ATOM 2297 O O . ALA B 1 158 ? 0.955 20.393 29.687 1.00 10.69 145 ALA B O 1
ATOM 2299 N N . MET B 1 159 ? -1.085 21.327 29.837 1.00 11.44 146 MET B N 1
ATOM 2300 C CA . MET B 1 159 ? -1.829 20.075 30.018 1.00 11.92 146 MET B CA 1
ATOM 2301 C C . MET B 1 159 ? -3.223 20.308 29.420 1.00 11.73 146 MET B C 1
ATOM 2302 O O . MET B 1 159 ? -3.706 21.423 29.382 1.00 12.67 146 MET B O 1
ATOM 2307 N N . HIS B 1 160 ? -3.868 19.224 29.008 1.00 12.14 147 HIS B N 1
ATOM 2308 C CA . HIS B 1 160 ? -5.276 19.309 28.563 1.00 13.21 147 HIS B CA 1
ATOM 2309 C C . HIS B 1 160 ? -5.452 20.204 27.361 1.00 12.86 147 HIS B C 1
ATOM 2310 O O . HIS B 1 160 ? -6.535 20.786 27.176 1.00 13.53 147 HIS B O 1
ATOM 2317 N N . GLY B 1 161 ? -4.386 20.341 26.553 1.00 11.92 148 GLY B N 1
ATOM 2318 C CA . GLY B 1 161 ? -4.490 21.194 25.367 1.00 12.48 148 GLY B CA 1
ATOM 2319 C C . GLY B 1 161 ? -4.577 22.686 25.701 1.00 12.94 148 GLY B C 1
ATOM 2320 O O . GLY B 1 161 ? -5.050 23.412 24.845 1.00 13.98 148 GLY B O 1
ATOM 2321 N N . LYS B 1 162 ? -4.060 23.049 26.865 1.00 13.00 149 LYS B N 1
ATOM 2322 C CA . LYS B 1 162 ? -4.184 24.392 27.463 1.00 16.23 149 LYS B CA 1
ATOM 2323 C C . LYS B 1 162 ? -2.870 24.794 28.114 1.00 13.68 149 LYS B C 1
ATOM 2324 O O . LYS B 1 162 ? -2.197 23.934 28.689 1.00 14.73 149 LYS B O 1
ATOM 2330 N N . VAL B 1 163 ? -2.664 26.093 28.200 1.00 13.72 150 VAL B N 1
ATOM 2331 C CA . VAL B 1 163 ? -1.579 26.697 28.993 1.00 13.93 150 VAL B CA 1
ATOM 2332 C C . VAL B 1 163 ? -2.143 27.291 30.280 1.00 13.08 150 VAL B C 1
ATOM 2333 O O . VAL B 1 163 ? -3.071 28.111 30.221 1.00 15.40 150 VAL B O 1
ATOM 2337 N N . PHE B 1 164 ? -1.584 26.895 31.397 1.00 13.10 151 PHE B N 1
ATOM 2338 C CA . PHE B 1 164 ? -1.984 27.335 32.735 1.00 14.27 151 PHE B CA 1
ATOM 2339 C C . PHE B 1 164 ? -0.906 28.214 33.353 1.00 14.38 151 PHE B C 1
ATOM 2340 O O . PHE B 1 164 ? 0.306 27.916 33.246 1.00 14.37 151 PHE B O 1
ATOM 2348 N N . ASP B 1 165 ? -1.358 29.251 34.042 1.00 14.90 152 ASP B N 1
ATOM 2349 C CA . ASP B 1 165 ? -0.493 30.103 34.882 1.00 14.72 152 ASP B CA 1
ATOM 2350 C C . ASP B 1 165 ? -0.381 29.426 36.236 1.00 15.85 152 ASP B C 1
ATOM 2351 O O . ASP B 1 165 ? -1.374 29.289 36.979 1.00 15.66 152 ASP B O 1
ATOM 2356 N N . PRO B 1 166 ? 0.824 28.982 36.640 1.00 16.16 153 PRO B N 1
ATOM 2357 C CA . PRO B 1 166 ? 0.944 28.239 37.886 1.00 15.79 153 PRO B CA 1
ATOM 2358 C C . PRO B 1 166 ? 0.372 28.907 39.141 1.00 16.54 153 PRO B C 1
ATOM 2359 O O . PRO B 1 166 ? -0.145 28.246 39.999 1.00 18.07 153 PRO B O 1
ATOM 2363 N N . ALA B 1 167 ? 0.533 30.216 39.239 1.00 17.42 154 ALA B N 1
ATOM 2364 C CA . ALA B 1 167 ? 0.044 30.988 40.401 1.00 18.48 154 ALA B CA 1
ATOM 2365 C C . ALA B 1 167 ? -1.488 30.926 40.502 1.00 19.30 154 ALA B C 1
ATOM 2366 O O . ALA B 1 167 ? -2.012 31.231 41.584 1.00 23.28 154 ALA B O 1
ATOM 2368 N N . LYS B 1 168 ? -2.184 30.657 39.399 1.00 17.94 155 LYS B N 1
ATOM 2369 C CA . LYS B 1 168 ? -3.659 30.697 39.300 1.00 19.26 155 LYS B CA 1
ATOM 2370 C C . LYS B 1 168 ? -4.229 29.342 38.872 1.00 19.49 155 LYS B C 1
ATOM 2371 O O . LYS B 1 168 ? -5.225 29.336 38.164 1.00 22.87 155 LYS B O 1
ATOM 2377 N N . THR B 1 169 ? -3.602 28.237 39.280 1.00 17.49 156 THR B N 1
ATOM 2378 C CA . THR B 1 169 ? -4.013 26.887 38.841 1.00 16.52 156 THR B CA 1
ATOM 2379 C C . THR B 1 169 ? -4.007 25.949 40.029 1.00 18.33 156 THR B C 1
ATOM 2380 O O . THR B 1 169 ? -3.125 26.095 40.912 1.00 18.74 156 THR B O 1
ATOM 2384 N N . ARG B 1 170 ? -4.928 24.995 39.996 1.00 16.97 157 ARG B N 1
ATOM 2385 C CA A ARG B 1 170 ? -4.934 23.848 40.923 0.60 19.47 157 ARG B CA 1
ATOM 2386 C CA B ARG B 1 170 ? -4.971 23.858 40.937 0.40 19.71 157 ARG B CA 1
ATOM 2387 C C . ARG B 1 170 ? -5.344 22.607 40.134 1.00 17.74 157 ARG B C 1
ATOM 2388 O O . ARG B 1 170 ? -6.098 22.717 39.142 1.00 20.08 157 ARG B O 1
ATOM 2403 N N . MET B 1 171 ? -4.956 21.450 40.628 1.00 20.24 158 MET B N 1
ATOM 2404 C CA . MET B 1 171 ? -5.515 20.166 40.163 1.00 18.69 158 MET B CA 1
ATOM 2405 C C . MET B 1 171 ? -6.898 19.989 40.790 1.00 20.05 158 MET B C 1
ATOM 2406 O O . MET B 1 171 ? -7.049 20.171 42.015 1.00 23.12 158 MET B O 1
ATOM 2415 N N . ASN B 1 172 ? -7.942 19.785 39.979 1.00 18.18 159 ASN B N 1
ATOM 2416 C CA . ASN B 1 172 ? -9.286 19.440 40.495 1.00 21.37 159 ASN B CA 1
ATOM 2417 C C . ASN B 1 172 ? -9.431 17.917 40.447 1.00 19.91 159 ASN B C 1
ATOM 2418 O O . ASN B 1 172 ? -9.602 17.373 39.336 1.00 18.16 159 ASN B O 1
ATOM 2423 N N . ARG B 1 173 ? -9.327 17.212 41.580 1.00 24.60 160 ARG B N 1
ATOM 2424 C CA . ARG B 1 173 ? -9.313 15.720 41.592 1.00 24.71 160 ARG B CA 1
ATOM 2425 C C . ARG B 1 173 ? -10.699 15.222 41.178 1.00 21.86 160 ARG B C 1
ATOM 2426 O O . ARG B 1 173 ? -10.779 14.189 40.557 1.00 25.81 160 ARG B O 1
ATOM 2434 N N . GLY B 1 174 ? -11.756 16.019 41.400 1.00 23.60 161 GLY B N 1
ATOM 2435 C CA . GLY B 1 174 ? -13.130 15.677 40.978 1.00 24.35 161 GLY B CA 1
ATOM 2436 C C . GLY B 1 174 ? -13.260 15.595 39.475 1.00 22.06 161 GLY B C 1
ATOM 2437 O O . GLY B 1 174 ? -13.991 14.756 38.997 1.00 28.78 161 GLY B O 1
ATOM 2438 N N . LEU B 1 175 ? -12.553 16.460 38.746 1.00 20.01 162 LEU B N 1
ATOM 2439 C CA . LEU B 1 175 ? -12.573 16.466 37.256 1.00 20.40 162 LEU B CA 1
ATOM 2440 C C . LEU B 1 175 ? -11.441 15.636 36.655 1.00 19.25 162 LEU B C 1
ATOM 2441 O O . LEU B 1 175 ? -11.467 15.335 35.452 1.00 20.83 162 LEU B O 1
ATOM 2446 N N . GLY B 1 176 ? -10.384 15.404 37.410 1.00 17.35 163 GLY B N 1
ATOM 2447 C CA . GLY B 1 176 ? -9.172 14.784 36.841 1.00 17.87 163 GLY B CA 1
ATOM 2448 C C . GLY B 1 176 ? -8.458 15.716 35.887 1.00 15.42 163 GLY B C 1
ATOM 2449 O O . GLY B 1 176 ? -7.790 15.244 34.943 1.00 17.07 163 GLY B O 1
ATOM 2450 N N . ARG B 1 177 ? -8.546 17.028 36.085 1.00 15.58 164 ARG B N 1
ATOM 2451 C CA . ARG B 1 177 ? -7.860 18.033 35.246 1.00 16.24 164 ARG B CA 1
ATOM 2452 C C . ARG B 1 177 ? -7.409 19.191 36.124 1.00 15.40 164 ARG B C 1
ATOM 2453 O O . ARG B 1 177 ? -8.134 19.571 37.053 1.00 15.91 164 ARG B O 1
ATOM 2461 N N . PHE B 1 178 ? -6.300 19.818 35.770 1.00 15.25 165 PHE B N 1
ATOM 2462 C CA . PHE B 1 178 ? -5.997 21.185 36.220 1.00 14.39 165 PHE B CA 1
ATOM 2463 C C . PHE B 1 178 ? -7.133 22.103 35.792 1.00 15.39 165 PHE B C 1
ATOM 2464 O O . PHE B 1 178 ? -7.730 21.969 34.718 1.00 16.64 165 PHE B O 1
ATOM 2472 N N . GLU B 1 179 ? -7.349 23.124 36.617 1.00 16.19 166 GLU B N 1
ATOM 2473 C CA . GLU B 1 179 ? -8.318 24.198 36.314 1.00 17.34 166 GLU B CA 1
ATOM 2474 C C . GLU B 1 179 ? -7.766 25.507 36.834 1.00 18.58 166 GLU B C 1
ATOM 2475 O O . GLU B 1 179 ? -7.002 25.523 37.823 1.00 18.68 166 GLU B O 1
ATOM 2481 N N . PRO B 1 180 ? -8.184 26.614 36.205 1.00 20.82 167 PRO B N 1
ATOM 2482 C CA . PRO B 1 180 ? -7.818 27.919 36.717 1.00 23.67 167 PRO B CA 1
ATOM 2483 C C . PRO B 1 180 ? -8.479 28.151 38.082 1.00 25.57 167 PRO B C 1
ATOM 2484 O O . PRO B 1 180 ? -9.570 27.622 38.394 1.00 27.53 167 PRO B O 1
ATOM 2488 N N . ILE B 1 181 ? -7.834 29.001 38.861 1.00 26.43 168 ILE B N 1
ATOM 2489 C CA . ILE B 1 181 ? -8.385 29.594 40.111 1.00 31.06 168 ILE B CA 1
ATOM 2490 C C . ILE B 1 181 ? -8.953 30.984 39.775 1.00 37.72 168 ILE B C 1
ATOM 2491 O O . ILE B 1 181 ? -8.203 31.849 39.268 1.00 37.14 168 ILE B O 1
#

Nearest PDB structures (foldseek):
  8upc-assembly1_B-2  TM=1.003E+00  e=1.875E-34  Rhodospirillum rubrum ATCC 11170
  8up6-assembly1_A  TM=9.930E-01  e=9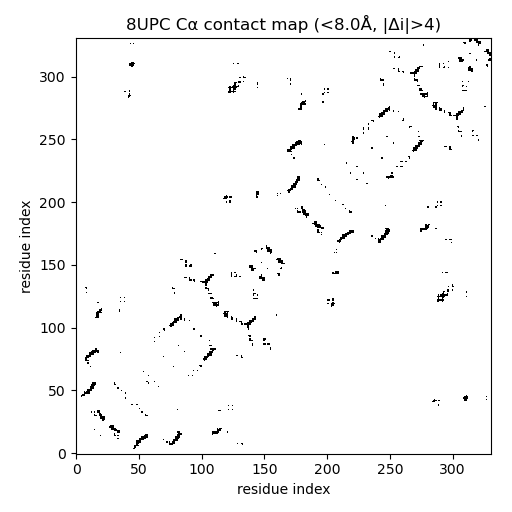.980E-31  Rhodospirillum rubrum ATCC 11170
  8up3-assembly2_F  TM=9.926E-01  e=1.130E-30  Rhodospirillum rubrum ATCC 11170
  8uou-assembly1_A  TM=9.900E-01  e=1.746E-30  Rhodospirillum rubrum ATCC 11170
  8uor-assembly1_A  TM=9.836E-01  e=4.723E-30  Rhodospirillum rubrum ATCC 11170

Organism: Rhodospirillum rubrum (strain ATCC 11170 / ATH 1.1.1 / DSM 467 / LMG 4362 / NCIMB 8255 / S1) (NCBI:txid269796)

Foldseek 3Di:
DPDDDDAQEEEEEAFAQQQWDDDPVVNGIFGHDHVLVVLQVPVPDPHHYHYHYQYHDPDVVSLVSVLVVQLPDPHQQYEYEDHPQCVLVSLVVNQPDVSNQQHQYEYEYWLHHPPDPPTCGSVQSVLSSVSSVPPGRGGWYGDPNDTADSVFWDQDVVVSDIDGHDDD/DAEEEEEAFAQQQWDDDPVVNGIARHDHCLVVLVVPVPDDDHYDYYYDYNDALVPQDPVNLVVVLVVVLPDPDQQYEYEHHPPCQLVSLVSNQPDPSNQQHQYEYEYWLHHPPDPPTPNSVQSVLRNVSSVPPGGGGWYGPPNDTHDSVFWDQDVVVRGIDGD